Protein AF-A0A1C6J099-F1 (afdb_monomer_lite)

Sequence (203 aa):
MGTFLKFSPAVLILLGAEIIVYSFVYKKEKFRYDGLSILFSLLLVLGSVGGSVAGTLWDEYGPARYEAQQQLEKDVYNQLYNQVADASDVWDVDVYTNLYRLKDGKVPTLDELKDSTNIHVNVTLRSGYANAQEFATACRGILDRFQKTGLPLFSVDFYSYNNSDETSGFELELAGDLQIKMGADQLALKVHNVADDYTDYED

Foldseek 3Di:
DDPVVVCVVVVVVVVVVVVVVCVVPPPPDDDPDDPVVVVVVVVVVCCVVVVVVVVVCCLFPNPLLVVLLVVVQVVLCVLLCVLCVPPPFWPDKHKDKDQPDDDRSDRDDQVRCQPGIAIEMETETEDDDPALLSVLQVVLVSLVSVVVSVHQHQKYKYWYADPPPSQWTKIFIAGGPVRSPDDSVVSSVRIDTSNVVPPPPDD

Organism: NCBI:txid905011

Structure (mmCIF, N/CA/C/O backbone):
data_AF-A0A1C6J099-F1
#
_entry.id   AF-A0A1C6J099-F1
#
loop_
_atom_site.group_PDB
_atom_site.id
_atom_site.type_symbol
_atom_site.label_atom_id
_atom_site.label_alt_id
_atom_site.label_comp_id
_atom_site.label_asym_id
_atom_site.label_entity_id
_atom_site.label_seq_id
_atom_site.pdbx_PDB_ins_code
_atom_site.Cartn_x
_atom_site.Cartn_y
_atom_site.Cartn_z
_atom_site.occupancy
_atom_site.B_iso_or_equiv
_atom_site.auth_seq_id
_atom_site.auth_comp_id
_atom_site.auth_asym_id
_atom_site.auth_atom_id
_atom_site.pdbx_PDB_model_num
ATOM 1 N N . MET A 1 1 ? -14.950 -24.085 38.023 1.00 42.66 1 MET A N 1
ATOM 2 C CA . MET A 1 1 ? -14.993 -22.744 38.647 1.00 42.66 1 MET A CA 1
ATOM 3 C C . MET A 1 1 ? -15.665 -21.807 37.643 1.00 42.66 1 MET A C 1
ATOM 5 O O . MET A 1 1 ? -15.037 -21.528 36.637 1.00 42.66 1 MET A O 1
ATOM 9 N N . GLY A 1 2 ? -16.948 -21.436 37.787 1.00 49.91 2 GLY A N 1
ATOM 10 C CA . GLY A 1 2 ? -17.567 -20.531 36.793 1.00 49.91 2 GLY A CA 1
ATOM 11 C C . GLY A 1 2 ? -19.092 -20.359 36.769 1.00 49.91 2 GLY A C 1
ATOM 12 O O . GLY A 1 2 ? -19.570 -19.448 36.107 1.00 49.91 2 GLY A O 1
ATOM 13 N N . THR A 1 3 ? -19.888 -21.159 37.486 1.00 48.72 3 THR A N 1
ATOM 14 C CA . THR A 1 3 ? -21.365 -21.047 37.396 1.00 48.72 3 THR A CA 1
ATOM 15 C C . THR A 1 3 ? -21.962 -19.939 38.283 1.00 48.72 3 THR A C 1
ATOM 17 O O . THR A 1 3 ? -23.105 -19.538 38.087 1.00 48.72 3 THR A O 1
ATOM 20 N N . PHE A 1 4 ? -21.188 -19.378 39.220 1.00 45.16 4 PHE A N 1
ATOM 21 C CA . PHE A 1 4 ? -21.670 -18.361 40.169 1.00 45.16 4 PHE A CA 1
ATOM 22 C C . PHE A 1 4 ? -21.859 -16.954 39.566 1.00 45.16 4 PHE A C 1
ATOM 24 O O . PHE A 1 4 ? -22.606 -16.155 40.121 1.00 45.16 4 PHE A O 1
ATOM 31 N N . LEU A 1 5 ? -21.260 -16.649 38.409 1.00 50.59 5 LEU A N 1
ATOM 32 C CA . LEU A 1 5 ? -21.349 -15.317 37.785 1.00 50.59 5 LEU A CA 1
ATOM 33 C C . LEU A 1 5 ? -22.662 -15.059 37.024 1.00 50.59 5 LEU A C 1
ATOM 35 O O . LEU A 1 5 ? -23.016 -13.904 36.813 1.00 50.59 5 LEU A O 1
ATOM 39 N N . LYS A 1 6 ? -23.424 -16.099 36.656 1.00 50.75 6 LYS A N 1
ATOM 40 C CA . LYS A 1 6 ? -24.692 -15.933 35.915 1.00 50.75 6 LYS A CA 1
ATOM 41 C C . LYS A 1 6 ? -25.886 -15.548 36.792 1.00 50.75 6 LYS A C 1
ATOM 43 O O . LYS A 1 6 ? -26.838 -14.966 36.287 1.00 50.75 6 LYS A O 1
ATOM 48 N N . PHE A 1 7 ? -25.833 -15.842 38.091 1.00 52.25 7 PHE A N 1
ATOM 49 C CA . PHE A 1 7 ? -26.926 -15.547 39.027 1.00 52.25 7 PHE A CA 1
ATOM 50 C C . PHE A 1 7 ? -26.718 -14.251 39.820 1.00 52.25 7 PHE A C 1
ATOM 52 O O . PHE A 1 7 ? -27.641 -13.797 40.491 1.00 52.25 7 PHE A O 1
ATOM 59 N N . SER A 1 8 ? -25.544 -13.620 39.697 1.00 59.12 8 SER A N 1
ATOM 60 C CA . SER A 1 8 ? -25.216 -12.353 40.364 1.00 59.12 8 SER A CA 1
ATOM 61 C C . SER A 1 8 ? -26.238 -11.231 40.091 1.00 59.12 8 SER A C 1
ATOM 63 O O . SER A 1 8 ? -26.693 -10.612 41.055 1.00 59.12 8 SER A O 1
ATOM 65 N N . PRO A 1 9 ? -26.719 -11.012 38.844 1.00 57.69 9 PRO A N 1
ATOM 66 C CA . PRO A 1 9 ? -27.690 -9.946 38.579 1.00 57.69 9 PRO A CA 1
ATOM 67 C C . PRO A 1 9 ? -29.045 -10.202 39.252 1.00 57.69 9 PRO A C 1
ATOM 69 O O . PRO A 1 9 ? -29.648 -9.289 39.806 1.00 57.69 9 PRO A O 1
ATOM 72 N N . ALA A 1 10 ? -29.510 -11.455 39.252 1.00 63.47 10 ALA A N 1
ATOM 73 C CA . ALA A 1 10 ? -30.797 -11.827 39.836 1.00 63.47 10 ALA A CA 1
ATOM 74 C C . ALA A 1 10 ? -30.788 -11.711 41.368 1.00 63.47 10 ALA A C 1
ATOM 76 O O . ALA A 1 10 ? -31.753 -11.227 41.953 1.00 63.47 10 ALA A O 1
ATOM 77 N N . VAL A 1 11 ? -29.682 -12.100 42.012 1.00 64.38 11 VAL A N 1
ATOM 78 C CA . VAL A 1 11 ? -29.507 -11.971 43.467 1.00 64.38 11 VAL A CA 1
ATOM 79 C C . VAL A 1 11 ? -29.443 -10.498 43.879 1.00 64.38 11 VAL A C 1
ATOM 81 O O . VAL A 1 11 ? -30.085 -10.120 44.852 1.00 64.38 11 VAL A O 1
ATOM 84 N N . LEU A 1 12 ? -28.751 -9.648 43.112 1.00 63.91 12 LEU A N 1
ATOM 85 C CA . LEU A 1 12 ? -28.698 -8.199 43.350 1.00 63.91 12 LEU A CA 1
ATOM 86 C C . LEU A 1 12 ? -30.072 -7.525 43.229 1.00 63.91 12 LEU A C 1
ATOM 88 O O . LEU A 1 12 ? -30.409 -6.680 44.056 1.00 63.91 12 LEU A O 1
ATOM 92 N N . ILE A 1 13 ? -30.881 -7.915 42.240 1.00 68.81 13 ILE A N 1
ATOM 93 C CA . ILE A 1 13 ? -32.244 -7.388 42.066 1.00 68.81 13 ILE A CA 1
ATOM 94 C C . ILE A 1 13 ? -33.140 -7.802 43.239 1.00 68.81 13 ILE A C 1
ATOM 96 O O . ILE A 1 13 ? -33.899 -6.981 43.751 1.00 68.81 13 ILE A O 1
ATOM 100 N N . LEU A 1 14 ? -33.035 -9.053 43.692 1.00 67.12 14 LEU A N 1
ATOM 101 C CA . LEU A 1 14 ? -33.862 -9.582 44.777 1.00 67.12 14 LEU A CA 1
ATOM 102 C C . LEU A 1 14 ? -33.497 -8.942 46.128 1.00 67.12 14 LEU A C 1
ATOM 104 O O . LEU A 1 14 ? -34.386 -8.549 46.878 1.00 67.12 14 LEU A O 1
ATOM 108 N N . LEU A 1 15 ? -32.202 -8.729 46.376 1.00 62.75 15 LEU A N 1
ATOM 109 C CA . LEU A 1 15 ? -31.688 -8.052 47.573 1.00 62.75 15 LEU A CA 1
ATOM 110 C C . LEU A 1 15 ? -32.021 -6.546 47.557 1.00 62.75 15 LEU A C 1
ATOM 112 O O . LEU A 1 15 ? -32.393 -5.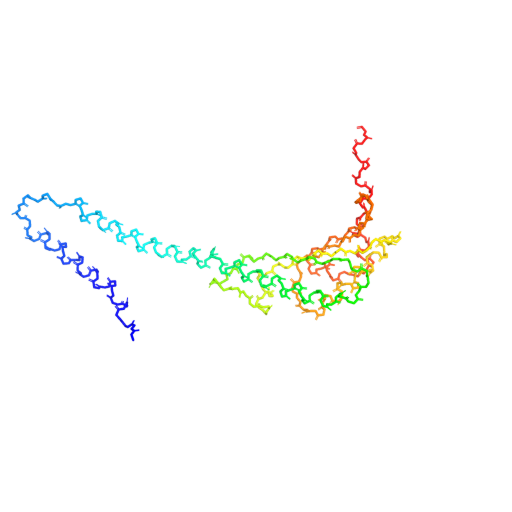974 48.580 1.00 62.75 15 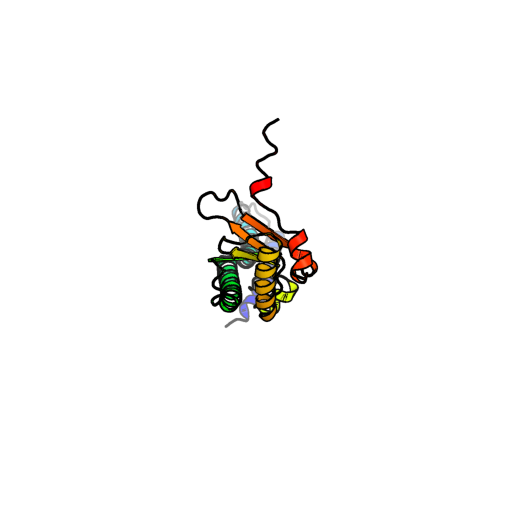LEU A O 1
ATOM 116 N N . GLY A 1 16 ? -31.989 -5.908 46.380 1.00 63.66 16 GLY A N 1
ATOM 117 C CA . GLY A 1 16 ? -32.467 -4.535 46.193 1.00 63.66 16 GLY A CA 1
ATOM 118 C C . GLY A 1 16 ? -33.973 -4.383 46.441 1.00 63.66 16 GLY A C 1
ATOM 119 O O . GLY A 1 16 ? -34.396 -3.430 47.095 1.00 63.66 16 GLY A O 1
ATOM 120 N N . ALA A 1 17 ? -34.786 -5.341 45.983 1.00 66.06 17 ALA A N 1
ATOM 121 C CA . ALA A 1 17 ? -36.230 -5.353 46.215 1.00 66.06 17 ALA A CA 1
ATOM 122 C C . ALA A 1 17 ? -36.581 -5.537 47.701 1.00 66.06 17 ALA A C 1
ATOM 124 O O . ALA A 1 17 ? -37.479 -4.865 48.211 1.00 66.06 17 ALA A O 1
ATOM 125 N N . GLU A 1 18 ? -35.845 -6.391 48.414 1.00 62.59 18 GLU A N 1
ATOM 126 C CA . GLU A 1 18 ? -36.050 -6.648 49.842 1.00 62.59 18 GLU A CA 1
ATOM 127 C C . GLU A 1 18 ? -35.801 -5.387 50.687 1.00 62.59 18 GLU A C 1
ATOM 129 O O . GLU A 1 18 ? -36.602 -5.053 51.559 1.00 62.59 18 GLU A O 1
ATOM 134 N N . ILE A 1 19 ? -34.761 -4.612 50.354 1.00 62.25 19 ILE A N 1
ATOM 135 C CA . ILE A 1 19 ? -34.439 -3.335 51.013 1.00 62.25 19 ILE A CA 1
ATOM 136 C C . ILE A 1 19 ? -35.526 -2.275 50.759 1.00 62.25 19 ILE A C 1
ATOM 138 O O . ILE A 1 19 ? -35.868 -1.515 51.670 1.00 62.25 19 ILE A O 1
ATOM 142 N N . ILE A 1 20 ? -36.116 -2.237 49.558 1.00 61.62 20 ILE A N 1
ATOM 143 C CA . ILE A 1 20 ? -37.226 -1.322 49.231 1.00 61.62 20 ILE A CA 1
ATOM 144 C C . ILE A 1 20 ? -38.473 -1.679 50.049 1.00 61.62 20 ILE A C 1
ATOM 146 O O . ILE A 1 20 ? -39.102 -0.793 50.631 1.00 61.62 20 ILE A O 1
ATOM 150 N N . VAL A 1 21 ? -38.804 -2.968 50.157 1.00 61.16 21 VAL A N 1
ATOM 151 C CA . VAL A 1 21 ? -39.935 -3.438 50.972 1.00 61.16 21 VAL A CA 1
ATOM 152 C C . VAL A 1 21 ? -39.694 -3.140 52.452 1.00 61.16 21 VAL A C 1
ATOM 154 O O . VAL A 1 21 ? -40.582 -2.609 53.117 1.00 61.16 21 VAL A O 1
ATOM 157 N N . TYR A 1 22 ? -38.482 -3.371 52.962 1.00 61.06 22 TYR A N 1
ATOM 158 C CA . TYR A 1 22 ? -38.130 -3.037 54.343 1.00 61.06 22 TYR A CA 1
ATOM 159 C C . TYR A 1 22 ? -38.236 -1.525 54.612 1.00 61.06 22 TYR A C 1
ATOM 161 O O . TYR A 1 22 ? -38.758 -1.105 55.643 1.00 61.06 22 TYR A O 1
ATOM 169 N N . SER A 1 23 ? -37.824 -0.694 53.652 1.00 56.38 23 SER A N 1
ATOM 170 C CA . SER A 1 23 ? -37.956 0.768 53.703 1.00 56.38 23 SER A CA 1
ATOM 171 C C . SER A 1 23 ? -39.418 1.232 53.787 1.00 56.38 23 SER A C 1
ATOM 173 O O . SER A 1 23 ? -39.729 2.145 54.555 1.00 56.38 23 SER A O 1
ATOM 175 N N . PHE A 1 24 ? -40.323 0.603 53.031 1.00 57.22 24 PHE A N 1
ATOM 176 C CA . PHE A 1 24 ? -41.749 0.947 53.039 1.00 57.22 24 PHE A CA 1
ATOM 177 C C . PHE A 1 24 ? -42.494 0.405 54.264 1.00 57.22 24 PHE A C 1
ATOM 179 O O . PHE A 1 24 ? -43.392 1.073 54.773 1.00 57.22 24 PHE A O 1
ATOM 186 N N . VAL A 1 25 ? -42.120 -0.779 54.756 1.00 61.16 25 VAL A N 1
ATOM 187 C CA . VAL A 1 25 ? -42.811 -1.450 55.868 1.00 61.16 25 VAL A CA 1
ATOM 188 C C . VAL A 1 25 ? -42.356 -0.924 57.235 1.00 61.16 25 VAL A C 1
ATOM 190 O O . VAL A 1 25 ? -43.171 -0.841 58.152 1.00 61.16 25 VAL A O 1
ATOM 193 N N . TYR A 1 26 ? -41.091 -0.510 57.386 1.00 55.97 26 TYR A N 1
ATOM 194 C CA . TYR A 1 26 ? -40.520 -0.161 58.697 1.00 55.97 26 TYR A CA 1
ATOM 195 C C . TYR A 1 26 ? -40.367 1.343 58.992 1.00 55.97 26 TYR A C 1
ATOM 197 O O . TYR A 1 26 ? -39.873 1.698 60.063 1.00 55.97 26 TYR A O 1
ATOM 205 N N . LYS A 1 27 ? -40.819 2.272 58.135 1.00 51.38 27 LYS A N 1
ATOM 206 C CA . LYS A 1 27 ? -40.692 3.718 58.426 1.00 51.38 27 LYS A CA 1
ATOM 207 C C . LYS A 1 27 ? -41.844 4.290 59.269 1.00 51.38 27 LYS A C 1
ATOM 209 O O . LYS A 1 27 ? -42.713 5.010 58.785 1.00 51.38 27 LYS A O 1
ATOM 214 N N . LYS A 1 28 ? -41.732 4.101 60.587 1.00 47.00 28 LYS A N 1
ATOM 215 C CA . LYS A 1 28 ? -42.019 5.143 61.590 1.00 47.00 28 LYS A CA 1
ATOM 216 C C . LYS A 1 28 ? -40.730 5.425 62.359 1.00 47.00 28 LYS A C 1
ATOM 218 O O . LYS A 1 28 ? -40.551 4.897 63.441 1.00 47.00 28 LYS A O 1
ATOM 223 N N . GLU A 1 29 ? -39.829 6.211 61.776 1.00 50.28 29 GLU A N 1
ATOM 224 C CA . GLU A 1 29 ? -39.045 7.242 62.476 1.00 50.28 29 GLU A CA 1
ATOM 225 C C . GLU A 1 29 ? -38.000 7.877 61.550 1.00 50.28 29 GLU A C 1
ATOM 227 O O . GLU A 1 29 ? -37.544 7.297 60.564 1.00 50.28 29 GLU A O 1
ATOM 232 N N . LYS A 1 30 ? -37.690 9.142 61.849 1.00 54.19 30 LYS A N 1
ATOM 233 C CA . LYS A 1 30 ? -36.800 10.035 61.103 1.00 54.19 30 LYS A CA 1
ATOM 234 C C . LYS A 1 30 ? -35.408 9.417 60.955 1.00 54.19 30 LYS A C 1
ATOM 236 O O . LYS A 1 30 ? -34.650 9.410 61.918 1.00 54.19 30 LYS A O 1
ATOM 241 N N . PHE A 1 31 ? -35.018 9.010 59.750 1.00 44.31 31 PHE A N 1
ATOM 242 C CA . PHE A 1 31 ? -33.639 8.594 59.496 1.00 44.31 31 PHE A CA 1
ATOM 243 C C . PHE A 1 31 ? -32.930 9.525 58.517 1.00 44.31 31 PHE A C 1
ATOM 245 O O . PHE A 1 31 ? -33.271 9.618 57.341 1.00 44.31 31 PHE A O 1
ATOM 252 N N . ARG A 1 32 ? -31.891 10.186 59.042 1.00 48.91 32 ARG A N 1
ATOM 253 C CA . ARG A 1 32 ? -30.751 10.729 58.297 1.00 48.91 32 ARG A CA 1
ATOM 254 C C . ARG A 1 32 ? -29.992 9.560 57.659 1.00 48.91 32 ARG A C 1
ATOM 256 O O . ARG A 1 32 ? -28.960 9.163 58.177 1.00 48.91 32 ARG A O 1
ATOM 263 N N . TYR A 1 33 ? -30.511 8.985 56.585 1.00 51.06 33 TYR A N 1
ATOM 264 C CA . TYR A 1 33 ? -29.782 8.042 55.738 1.00 51.06 33 TYR A CA 1
ATOM 265 C C . TYR A 1 33 ? -30.428 8.056 54.357 1.00 51.06 33 TYR A C 1
ATOM 267 O O . TYR A 1 33 ? -31.510 7.513 54.186 1.00 51.06 33 TYR A O 1
ATOM 275 N N . ASP A 1 34 ? -29.767 8.720 53.406 1.00 58.69 34 ASP A N 1
ATOM 276 C CA . ASP A 1 34 ? -30.027 8.518 51.972 1.00 58.69 34 ASP A CA 1
ATOM 277 C C . ASP A 1 34 ? -28.863 8.988 51.085 1.00 58.69 34 ASP A C 1
ATOM 279 O O . ASP A 1 34 ? -28.652 8.439 50.015 1.00 58.69 34 ASP A O 1
ATOM 283 N N . GLY A 1 35 ? -28.008 9.915 51.542 1.00 51.62 35 GLY A N 1
ATOM 284 C CA . GLY A 1 35 ? -26.862 10.371 50.737 1.00 51.62 35 GLY A CA 1
ATOM 285 C C . GLY A 1 35 ? -25.848 9.265 50.404 1.00 51.62 35 GLY A C 1
ATOM 286 O O . GLY A 1 35 ? -25.439 9.129 49.257 1.00 51.62 35 GLY A O 1
ATOM 287 N N . LEU A 1 36 ? -25.474 8.440 51.388 1.00 55.19 36 LEU A N 1
ATOM 288 C CA . LEU A 1 36 ? -24.484 7.365 51.210 1.00 55.19 36 LEU A CA 1
ATOM 289 C C . LEU A 1 36 ? -25.026 6.167 50.419 1.00 55.19 36 LEU A C 1
ATOM 291 O O . LEU A 1 36 ? -24.289 5.593 49.625 1.00 55.19 36 LEU A O 1
ATOM 295 N N . SER A 1 37 ? -26.302 5.809 50.600 1.00 61.38 37 SER A N 1
ATOM 296 C CA . SER A 1 37 ? -26.936 4.702 49.866 1.00 61.38 37 SER A CA 1
ATOM 297 C C . SER A 1 37 ? -27.125 5.057 48.389 1.00 61.38 37 SER A C 1
ATOM 299 O O . SER A 1 37 ? -26.771 4.279 47.505 1.00 61.38 37 SER A O 1
ATOM 301 N N . ILE A 1 38 ? -27.577 6.287 48.113 1.00 62.44 38 ILE A N 1
ATOM 302 C CA . ILE A 1 38 ? -27.696 6.816 46.751 1.00 62.44 38 ILE A CA 1
ATOM 303 C C . ILE A 1 38 ? -26.315 6.913 46.092 1.00 62.44 38 ILE A C 1
ATOM 305 O O . ILE A 1 38 ? -26.162 6.475 44.953 1.00 62.44 38 ILE A O 1
ATOM 309 N N . LEU A 1 39 ? -25.289 7.388 46.809 1.00 67.00 39 LEU A N 1
ATOM 310 C CA . LEU A 1 39 ? -23.912 7.430 46.305 1.00 67.00 39 LEU A CA 1
ATOM 311 C C . LEU A 1 39 ? -23.388 6.028 45.950 1.00 67.00 39 LEU A C 1
ATOM 313 O O . LEU A 1 39 ? -22.811 5.838 44.883 1.00 67.00 39 LEU A O 1
ATOM 317 N N . PHE A 1 40 ? -23.628 5.035 46.809 1.00 70.69 40 PHE A N 1
ATOM 318 C CA . PHE A 1 40 ? -23.209 3.655 46.560 1.00 70.69 40 PHE A CA 1
ATOM 319 C C . PHE A 1 40 ? -23.951 3.042 45.363 1.00 70.69 40 PHE A C 1
ATOM 321 O O . PHE A 1 40 ? -23.342 2.371 44.531 1.00 70.69 40 PHE A O 1
ATOM 328 N N . SER A 1 41 ? -25.249 3.334 45.222 1.00 69.75 41 SER A N 1
ATOM 329 C CA . SER A 1 41 ? -26.044 2.905 44.065 1.00 69.75 41 SER A CA 1
ATOM 330 C C . SER A 1 41 ? -25.564 3.548 42.756 1.00 69.75 41 SER A C 1
ATOM 332 O O . SER A 1 41 ? -25.430 2.858 41.749 1.00 69.75 41 SER A O 1
ATOM 334 N N . LEU A 1 42 ? -25.202 4.836 42.782 1.00 67.56 42 LEU A N 1
ATOM 335 C CA . LEU A 1 42 ? -24.624 5.549 41.643 1.00 67.56 42 LEU A CA 1
ATOM 336 C C . LEU A 1 42 ? -23.274 4.960 41.237 1.00 67.56 42 LEU A C 1
ATOM 338 O O . LEU A 1 42 ? -23.048 4.746 40.052 1.00 67.56 42 LEU A O 1
ATOM 342 N N . LEU A 1 43 ? -22.398 4.644 42.194 1.00 69.81 43 LEU A N 1
ATOM 343 C CA . LEU A 1 43 ? -21.102 4.022 41.909 1.00 69.81 43 LEU A CA 1
ATOM 344 C C . LEU A 1 43 ? -21.245 2.609 41.327 1.00 69.81 43 LEU A C 1
ATOM 346 O O . LEU A 1 43 ? -20.476 2.243 40.444 1.00 69.81 43 LEU A O 1
ATOM 350 N N . LEU A 1 44 ? -22.241 1.830 41.758 1.00 76.50 44 LEU A N 1
ATOM 351 C CA . LEU A 1 44 ? -22.524 0.508 41.186 1.00 76.50 44 LEU A CA 1
ATOM 352 C C . LEU A 1 44 ? -23.071 0.594 39.754 1.00 76.50 44 LEU A C 1
ATOM 354 O O . LEU A 1 44 ? -22.663 -0.184 38.889 1.00 76.50 44 LEU A O 1
ATOM 358 N N . VAL A 1 45 ? -23.959 1.552 39.476 1.00 72.94 45 VAL A N 1
ATOM 359 C CA . VAL A 1 45 ? -24.466 1.797 38.116 1.00 72.94 45 VAL A CA 1
ATOM 360 C C . VAL A 1 45 ? -23.349 2.332 37.215 1.00 72.94 45 VAL A C 1
ATOM 362 O O . VAL A 1 45 ? -23.152 1.820 36.119 1.00 72.94 45 VAL A O 1
ATOM 365 N N . LEU A 1 46 ? -22.548 3.291 37.687 1.00 67.44 46 LEU A N 1
ATOM 366 C CA . LEU A 1 46 ? -21.404 3.821 36.939 1.00 67.44 46 LEU A CA 1
ATOM 367 C C . LEU A 1 46 ? -20.306 2.773 36.733 1.00 67.44 46 LEU A C 1
ATOM 369 O O . LEU A 1 46 ? -19.703 2.744 35.670 1.00 67.44 46 LEU A O 1
ATOM 373 N N . GLY A 1 47 ? -20.064 1.887 37.698 1.00 68.56 47 GLY A N 1
ATOM 374 C CA . GLY A 1 47 ? -19.106 0.790 37.561 1.00 68.56 47 GLY A CA 1
ATOM 375 C C . GLY A 1 47 ? -19.575 -0.296 36.591 1.00 68.56 47 GLY A C 1
ATOM 376 O O . GLY A 1 47 ? -18.776 -0.806 35.812 1.00 68.56 47 GLY A O 1
ATOM 377 N N . SER A 1 48 ? -20.870 -0.626 36.584 1.00 67.44 48 SER A N 1
ATOM 378 C CA . SER A 1 48 ? -21.436 -1.634 35.670 1.00 67.44 48 SER A CA 1
ATOM 379 C C . SER A 1 48 ? -21.576 -1.124 34.233 1.00 67.44 48 SER A C 1
ATOM 381 O O . SER A 1 48 ? -21.211 -1.831 33.291 1.00 67.44 48 SER A O 1
ATOM 383 N N . VAL A 1 49 ? -22.035 0.118 34.055 1.00 62.25 49 VAL A N 1
ATOM 384 C CA . VAL A 1 49 ? -22.093 0.777 32.742 1.00 62.25 49 VAL A CA 1
ATOM 385 C C . VAL A 1 49 ? -20.688 1.122 32.261 1.00 62.25 49 VAL A C 1
ATOM 387 O O . VAL A 1 49 ? -20.340 0.805 31.129 1.00 62.25 49 VAL A O 1
ATOM 390 N N . GLY A 1 50 ? -19.852 1.696 33.127 1.00 59.59 50 GLY A N 1
ATOM 391 C CA . GLY A 1 50 ? -18.468 2.049 32.820 1.00 59.59 50 GLY A CA 1
ATOM 392 C C . GLY A 1 50 ? -17.616 0.833 32.476 1.00 59.59 50 GLY A C 1
ATOM 393 O O . GLY A 1 50 ? -16.869 0.891 31.513 1.00 59.59 50 GLY A O 1
ATOM 394 N N . GLY A 1 51 ? -17.778 -0.290 33.181 1.00 60.88 51 GLY A N 1
ATOM 395 C CA . GLY A 1 51 ? -17.099 -1.545 32.848 1.00 60.88 51 GLY A CA 1
ATOM 396 C C . GLY A 1 51 ? -17.566 -2.149 31.523 1.00 60.88 51 GLY A C 1
ATOM 397 O O . GLY A 1 51 ? -16.740 -2.639 30.759 1.00 60.88 51 GLY A O 1
ATOM 398 N N . SER A 1 52 ? -18.866 -2.065 31.215 1.00 58.62 52 SER A N 1
ATOM 399 C CA . SER A 1 52 ? -19.397 -2.554 29.934 1.00 58.62 52 SER A CA 1
ATOM 400 C C . SER A 1 52 ? -18.919 -1.693 28.767 1.00 58.62 52 SER A C 1
ATOM 402 O O . SER A 1 52 ? -18.450 -2.231 27.778 1.00 58.62 52 SER A O 1
ATOM 404 N N . VAL A 1 53 ? -18.966 -0.363 28.898 1.00 56.62 53 VAL A N 1
ATOM 405 C CA . VAL A 1 53 ? -18.505 0.569 27.856 1.00 56.62 53 VAL A CA 1
ATOM 406 C C . VAL A 1 53 ? -16.984 0.532 27.709 1.00 56.62 53 VAL A C 1
ATOM 408 O O . VAL A 1 53 ? -16.489 0.526 26.589 1.00 56.62 53 VAL A O 1
ATOM 411 N N . ALA A 1 54 ? -16.231 0.463 28.809 1.00 58.19 54 ALA A N 1
ATOM 412 C CA . ALA A 1 54 ? -14.776 0.358 28.762 1.00 58.19 54 ALA A CA 1
ATOM 413 C C . ALA A 1 54 ? -14.318 -0.964 28.141 1.00 58.19 54 ALA A C 1
ATOM 415 O O . ALA A 1 54 ? -13.362 -0.946 27.382 1.00 58.19 54 ALA A O 1
ATOM 416 N N . GLY A 1 55 ? -15.001 -2.082 28.415 1.00 58.12 55 GLY A N 1
ATOM 417 C CA . GLY A 1 55 ? -14.715 -3.366 27.771 1.00 58.12 55 GLY A CA 1
ATOM 418 C C . GLY A 1 55 ? -14.913 -3.302 26.257 1.00 58.12 55 GLY A C 1
ATOM 419 O O . GLY A 1 55 ? -13.998 -3.634 25.511 1.00 58.12 55 GLY A O 1
ATOM 420 N N . THR A 1 56 ? -16.052 -2.774 25.799 1.00 55.34 56 THR A N 1
ATOM 421 C CA . THR A 1 56 ? -16.315 -2.622 24.360 1.00 55.34 56 THR A CA 1
ATOM 422 C C . THR A 1 56 ? -15.331 -1.658 23.696 1.00 55.34 56 THR A C 1
ATOM 424 O O . THR A 1 56 ? -14.809 -1.961 22.633 1.00 55.34 56 THR A O 1
ATOM 427 N N . LEU A 1 57 ? -15.011 -0.526 24.335 1.00 56.44 57 LEU A N 1
ATOM 428 C CA . LEU A 1 57 ? -14.028 0.430 23.812 1.00 56.44 57 LEU A CA 1
ATOM 429 C C . LEU A 1 57 ? -12.599 -0.128 23.820 1.00 56.44 57 LEU A C 1
ATOM 431 O O . LEU A 1 57 ? -11.811 0.220 22.946 1.00 56.44 57 LEU A O 1
ATOM 435 N N . TRP A 1 58 ? -12.248 -0.985 24.779 1.00 56.31 58 TRP A N 1
ATOM 436 C CA . TRP A 1 58 ? -10.943 -1.643 24.832 1.00 56.31 58 TRP A CA 1
ATOM 437 C C . TRP A 1 58 ? -10.797 -2.703 23.737 1.00 56.31 58 TRP A C 1
ATOM 439 O O . TRP A 1 58 ? -9.732 -2.806 23.136 1.00 56.31 58 TRP A O 1
ATOM 449 N N . ASP A 1 59 ? -11.862 -3.437 23.419 1.00 58.34 59 ASP A N 1
ATOM 450 C CA . ASP A 1 59 ? -11.867 -4.381 22.295 1.00 58.34 59 ASP A CA 1
ATOM 451 C C . ASP A 1 59 ? -11.908 -3.658 20.931 1.00 58.34 59 ASP A C 1
ATOM 453 O O . ASP A 1 59 ? -11.364 -4.151 19.944 1.00 58.34 59 ASP A O 1
ATOM 457 N N . GLU A 1 60 ? -12.510 -2.466 20.863 1.00 55.62 60 GLU A N 1
ATOM 458 C CA . GLU A 1 60 ? -12.674 -1.699 19.619 1.00 55.62 60 GLU A CA 1
ATOM 459 C C . GLU A 1 60 ? -11.483 -0.756 19.313 1.00 55.62 60 GLU A C 1
ATOM 461 O O . GLU A 1 60 ? -11.170 -0.505 18.142 1.00 55.62 60 GLU A O 1
ATOM 466 N N . TYR A 1 61 ? -10.766 -0.281 20.343 1.00 57.88 61 TYR A N 1
ATOM 467 C CA . TYR A 1 61 ? -9.662 0.695 20.239 1.00 57.88 61 TYR A CA 1
ATOM 468 C C . TYR A 1 61 ? -8.389 0.334 21.031 1.00 57.88 61 TYR A C 1
ATOM 470 O O . TYR A 1 61 ? -7.470 1.150 21.119 1.00 57.88 61 TYR A O 1
ATOM 478 N N . GLY A 1 62 ? -8.304 -0.855 21.630 1.00 63.56 62 GLY A N 1
ATOM 479 C CA . GLY A 1 62 ? -7.148 -1.263 22.431 1.00 63.56 62 GLY A CA 1
ATOM 480 C C . GLY A 1 62 ? -5.859 -1.484 21.622 1.00 63.56 62 GLY A C 1
ATOM 481 O O . GLY A 1 62 ? -5.897 -1.647 20.401 1.00 63.56 62 GLY A O 1
ATOM 482 N N . PRO A 1 63 ? -4.695 -1.558 22.296 1.00 64.12 63 PRO A N 1
ATOM 483 C CA . PRO A 1 63 ? -3.383 -1.724 21.655 1.00 64.12 63 PRO A CA 1
ATOM 484 C C . PRO A 1 63 ? -3.282 -2.987 20.784 1.00 64.12 63 PRO A C 1
ATOM 486 O O . PRO A 1 63 ? -2.586 -2.977 19.773 1.00 64.12 63 PRO A O 1
ATOM 489 N N . ALA A 1 64 ? -4.047 -4.035 21.106 1.00 65.12 64 ALA A N 1
ATOM 490 C CA . ALA A 1 64 ? -4.100 -5.275 20.332 1.00 65.12 64 ALA A CA 1
ATOM 491 C C . ALA A 1 64 ? -4.593 -5.073 18.884 1.00 65.12 64 ALA A C 1
ATOM 493 O O . ALA A 1 64 ? -4.137 -5.768 17.979 1.00 65.12 64 ALA A O 1
ATOM 494 N N . ARG A 1 65 ? -5.482 -4.096 18.638 1.00 64.56 65 ARG A N 1
ATOM 495 C CA . ARG A 1 65 ? -5.916 -3.726 17.280 1.00 64.56 65 ARG A CA 1
ATOM 496 C C . ARG A 1 65 ? -4.759 -3.153 16.473 1.00 64.56 65 ARG A C 1
ATOM 498 O O . ARG A 1 65 ? -4.588 -3.514 15.313 1.00 64.56 65 ARG A O 1
ATOM 505 N N . TYR A 1 66 ? -3.997 -2.253 17.085 1.00 67.19 66 TYR A N 1
ATOM 506 C CA . TYR A 1 66 ? -2.869 -1.604 16.431 1.00 67.19 66 TYR A CA 1
ATOM 507 C C . TYR A 1 66 ? -1.765 -2.617 16.114 1.00 67.19 66 TYR A C 1
ATOM 509 O O . TYR A 1 66 ? -1.294 -2.670 14.984 1.00 67.19 66 TYR A O 1
ATOM 517 N N . GLU A 1 67 ? -1.424 -3.484 17.071 1.00 69.38 67 GLU A N 1
ATOM 518 C CA . GLU A 1 67 ? -0.433 -4.549 16.875 1.00 69.38 67 GLU A CA 1
ATOM 519 C C . GLU A 1 67 ? -0.811 -5.487 15.732 1.00 69.38 67 GLU A C 1
ATOM 521 O O . GLU A 1 67 ? 0.021 -5.833 14.895 1.00 69.38 67 GLU A O 1
ATOM 526 N N . ALA A 1 68 ? -2.075 -5.890 15.666 1.00 68.75 68 ALA A N 1
ATOM 527 C CA . ALA A 1 68 ? -2.486 -6.839 14.657 1.00 68.75 68 ALA A CA 1
ATOM 528 C C . ALA A 1 68 ? -2.749 -6.172 13.286 1.00 68.75 68 ALA A C 1
ATOM 530 O O . ALA A 1 68 ? -2.496 -6.809 12.265 1.00 68.75 68 ALA A O 1
ATOM 531 N N . GLN A 1 69 ? -3.102 -4.878 13.223 1.00 70.44 69 GLN A N 1
ATOM 532 C CA . GLN A 1 69 ? -3.016 -4.103 11.974 1.00 70.44 69 GLN A CA 1
ATOM 533 C C . GLN A 1 69 ? -1.573 -4.038 11.458 1.00 70.44 69 GLN A C 1
ATOM 535 O O . GLN A 1 69 ? -1.339 -4.322 10.289 1.00 70.44 69 GLN A O 1
ATOM 540 N N . GLN A 1 70 ? -0.601 -3.730 12.322 1.00 74.69 70 GLN A N 1
ATOM 541 C CA . GLN A 1 70 ? 0.808 -3.694 11.923 1.00 74.69 70 GLN A CA 1
ATOM 542 C C . GLN A 1 70 ? 1.310 -5.053 11.431 1.00 74.69 70 GLN A C 1
ATOM 544 O O . GLN A 1 70 ? 2.048 -5.130 10.450 1.00 74.69 70 GLN A O 1
ATOM 549 N N . GLN A 1 71 ? 0.920 -6.136 12.108 1.00 78.25 71 GLN A N 1
ATOM 550 C CA . GLN A 1 71 ? 1.281 -7.485 11.683 1.00 78.25 71 GLN A CA 1
ATOM 551 C C . GLN A 1 71 ? 0.700 -7.800 10.300 1.00 78.25 71 GLN A C 1
ATOM 553 O O . GLN A 1 71 ? 1.406 -8.330 9.446 1.00 78.25 71 GLN A O 1
ATOM 558 N N . LEU A 1 72 ? -0.553 -7.414 10.058 1.00 76.94 72 LEU A N 1
ATOM 559 C CA . LEU A 1 72 ? -1.194 -7.558 8.761 1.00 76.94 72 LEU A CA 1
ATOM 560 C C . LEU A 1 72 ? -0.482 -6.746 7.666 1.00 76.94 72 LEU A C 1
ATOM 562 O O . LEU A 1 72 ? -0.174 -7.295 6.610 1.00 76.94 72 LEU A O 1
ATOM 566 N N . GLU A 1 73 ? -0.200 -5.465 7.909 1.00 79.81 73 GLU A N 1
ATOM 567 C CA . GLU A 1 73 ? 0.534 -4.601 6.971 1.00 79.81 73 GLU A CA 1
ATOM 568 C C . GLU A 1 73 ? 1.882 -5.217 6.608 1.00 79.81 73 GLU A C 1
ATOM 570 O O . GLU A 1 73 ? 2.232 -5.305 5.433 1.00 79.81 73 GLU A O 1
ATOM 575 N N . LYS A 1 74 ? 2.592 -5.746 7.607 1.00 82.06 74 LYS A N 1
ATOM 576 C CA . LYS A 1 74 ? 3.861 -6.444 7.419 1.00 82.06 74 LYS A CA 1
ATOM 577 C C . LYS A 1 74 ? 3.715 -7.723 6.593 1.00 82.06 74 LYS A C 1
ATOM 579 O O . LYS A 1 74 ? 4.567 -8.000 5.750 1.00 82.06 74 LYS A O 1
ATOM 584 N N . ASP A 1 75 ? 2.670 -8.513 6.816 1.00 84.00 75 ASP A N 1
ATOM 585 C CA . ASP A 1 75 ? 2.440 -9.754 6.070 1.00 84.00 75 ASP A CA 1
ATOM 586 C C . ASP A 1 75 ? 2.060 -9.484 4.607 1.00 84.00 75 ASP A C 1
ATOM 588 O O . ASP A 1 75 ? 2.510 -10.206 3.711 1.00 84.00 75 ASP A O 1
ATOM 592 N N . VAL A 1 76 ? 1.285 -8.425 4.351 1.00 85.06 76 VAL A N 1
ATOM 593 C CA . VAL A 1 76 ? 0.971 -7.946 2.995 1.00 85.06 76 VAL A CA 1
ATOM 594 C C . VAL A 1 76 ? 2.226 -7.391 2.321 1.00 85.06 76 VAL A C 1
ATOM 596 O O . VAL A 1 76 ? 2.546 -7.810 1.208 1.00 85.06 76 VAL A O 1
ATOM 599 N N . TYR A 1 77 ? 2.977 -6.527 3.010 1.00 86.81 77 TYR A N 1
ATOM 600 C CA . TYR A 1 77 ? 4.263 -6.001 2.548 1.00 86.81 77 TYR A CA 1
ATOM 601 C C . TYR A 1 77 ? 5.205 -7.132 2.143 1.00 86.81 77 TYR A C 1
ATOM 603 O O . TYR A 1 77 ? 5.684 -7.150 1.017 1.00 86.81 77 TYR A O 1
ATOM 611 N N . ASN A 1 78 ? 5.415 -8.132 3.004 1.00 86.94 78 ASN A N 1
ATOM 612 C CA . ASN A 1 78 ? 6.328 -9.236 2.710 1.00 86.94 78 ASN A CA 1
ATOM 613 C C . ASN A 1 78 ? 5.890 -10.034 1.474 1.00 86.94 78 ASN A C 1
ATOM 615 O O . ASN A 1 78 ? 6.731 -10.456 0.681 1.00 86.94 78 ASN A O 1
ATOM 619 N N . GLN A 1 79 ? 4.585 -10.254 1.293 1.00 87.25 79 GLN A N 1
ATOM 620 C CA . GLN A 1 79 ? 4.070 -10.961 0.120 1.00 87.25 79 GLN A CA 1
ATOM 621 C C . GLN A 1 79 ? 4.293 -10.182 -1.171 1.00 87.25 79 GLN A C 1
ATOM 623 O O . GLN A 1 79 ? 4.745 -10.777 -2.149 1.00 87.25 79 GLN A O 1
ATOM 628 N N . LEU A 1 80 ? 4.006 -8.879 -1.172 1.00 87.62 80 LEU A N 1
ATOM 629 C CA . LEU A 1 80 ? 4.216 -8.016 -2.334 1.00 87.62 80 LEU A CA 1
ATOM 630 C C . LEU A 1 80 ? 5.708 -7.833 -2.622 1.00 87.62 80 LEU A C 1
ATOM 632 O O . LEU A 1 80 ? 6.133 -8.054 -3.755 1.00 87.62 80 LEU A O 1
ATOM 636 N N . TYR A 1 81 ? 6.510 -7.545 -1.595 1.00 87.38 81 TYR A N 1
ATOM 637 C CA . TYR A 1 81 ? 7.963 -7.415 -1.683 1.00 87.38 81 TYR A CA 1
ATOM 638 C C . TYR A 1 81 ? 8.600 -8.662 -2.299 1.00 87.38 81 TYR A C 1
ATOM 640 O O . TYR A 1 81 ? 9.363 -8.557 -3.253 1.00 87.38 81 TYR A O 1
ATOM 648 N N . ASN A 1 82 ? 8.226 -9.865 -1.853 1.00 88.94 82 ASN A N 1
ATOM 649 C CA . ASN A 1 82 ? 8.763 -11.111 -2.411 1.00 88.94 82 ASN A CA 1
ATOM 650 C C . ASN A 1 82 ? 8.464 -11.301 -3.911 1.00 88.94 82 ASN A C 1
ATOM 652 O O . ASN A 1 82 ? 9.185 -12.045 -4.572 1.00 88.94 82 ASN A O 1
ATOM 656 N N . GLN A 1 83 ? 7.426 -10.659 -4.463 1.00 88.25 83 GLN A N 1
ATOM 657 C CA . GLN A 1 83 ? 7.136 -10.715 -5.902 1.00 88.25 83 GLN A CA 1
ATOM 658 C C . GLN A 1 83 ? 8.011 -9.781 -6.743 1.00 88.25 83 GLN A C 1
ATOM 660 O O . GLN A 1 83 ? 8.089 -9.962 -7.963 1.00 88.25 83 GLN A O 1
ATOM 665 N N . VAL A 1 84 ? 8.616 -8.770 -6.116 1.00 88.06 84 VAL A N 1
ATOM 666 C CA . VAL A 1 84 ? 9.386 -7.716 -6.790 1.00 88.06 84 VAL A CA 1
ATOM 667 C C . VAL A 1 84 ? 10.820 -7.586 -6.280 1.00 88.06 84 VAL A C 1
ATOM 669 O O . VAL A 1 84 ? 11.574 -6.786 -6.816 1.00 88.06 84 VAL A O 1
ATOM 672 N N . ALA A 1 85 ? 11.238 -8.392 -5.303 1.00 83.69 85 ALA A N 1
ATOM 673 C CA . ALA A 1 85 ? 12.592 -8.373 -4.750 1.00 83.69 85 ALA A CA 1
ATOM 674 C C . ALA A 1 85 ? 13.680 -8.698 -5.793 1.00 83.69 85 ALA A C 1
ATOM 676 O O . ALA A 1 85 ? 14.834 -8.309 -5.629 1.00 83.69 85 ALA A O 1
ATOM 677 N N . ASP A 1 86 ? 13.326 -9.416 -6.863 1.00 83.69 86 ASP A N 1
ATOM 678 C CA . ASP A 1 86 ? 14.193 -9.702 -8.010 1.00 83.69 86 ASP A CA 1
ATOM 679 C C . ASP A 1 86 ? 14.154 -8.610 -9.095 1.00 83.69 86 ASP A C 1
ATOM 681 O O . ASP A 1 86 ? 14.954 -8.653 -10.031 1.00 83.69 86 ASP A O 1
ATOM 685 N N . ALA A 1 87 ? 13.233 -7.648 -9.004 1.00 84.00 87 ALA A N 1
ATOM 686 C CA . ALA A 1 87 ? 13.101 -6.572 -9.973 1.00 84.00 87 ALA A CA 1
ATOM 687 C C . ALA A 1 87 ? 14.134 -5.475 -9.679 1.00 84.00 87 ALA A C 1
ATOM 689 O O . ALA A 1 87 ? 14.028 -4.745 -8.698 1.00 84.00 87 ALA A O 1
ATOM 690 N N . SER A 1 88 ? 15.125 -5.329 -10.563 1.00 76.62 88 SER A N 1
ATOM 691 C CA . SER A 1 88 ? 16.184 -4.313 -10.446 1.00 76.62 88 SER A CA 1
ATOM 692 C C . SER A 1 88 ? 15.661 -2.880 -10.416 1.00 76.62 88 SER A C 1
ATOM 694 O O . SER A 1 88 ? 16.324 -1.994 -9.874 1.00 76.62 88 SER A O 1
ATOM 696 N N . ASP A 1 89 ? 14.491 -2.670 -11.010 1.00 81.31 89 ASP A N 1
ATOM 697 C CA . ASP A 1 89 ? 13.929 -1.353 -11.288 1.00 81.31 89 ASP A CA 1
ATOM 698 C C . ASP A 1 89 ? 13.076 -0.836 -10.127 1.00 81.31 89 ASP A C 1
ATOM 700 O O . ASP A 1 89 ? 12.723 0.339 -10.114 1.00 81.31 89 ASP A O 1
ATOM 704 N N . VAL A 1 90 ? 12.781 -1.679 -9.131 1.00 83.62 90 VAL A N 1
ATOM 705 C CA . VAL A 1 90 ? 12.071 -1.283 -7.911 1.00 83.62 90 VAL A CA 1
ATOM 706 C C . VAL A 1 90 ? 13.085 -0.786 -6.886 1.00 83.62 90 VAL A C 1
ATOM 708 O O . VAL A 1 90 ? 14.037 -1.482 -6.533 1.00 83.62 90 VAL A O 1
ATOM 711 N N . TRP A 1 91 ? 12.897 0.451 -6.439 1.00 84.00 91 TRP A N 1
ATOM 712 C CA . TRP A 1 91 ? 13.679 1.064 -5.373 1.00 84.00 91 TRP A CA 1
ATOM 713 C C . TRP A 1 91 ? 13.040 0.823 -4.007 1.00 84.00 91 TRP A C 1
ATOM 715 O O . TRP A 1 91 ? 13.749 0.460 -3.070 1.00 84.00 91 TRP A O 1
ATOM 725 N N . ASP A 1 92 ? 11.719 0.987 -3.916 1.00 83.75 92 ASP A N 1
ATOM 726 C CA . ASP A 1 92 ? 10.977 0.868 -2.663 1.00 83.75 92 ASP A CA 1
ATOM 727 C C . ASP A 1 92 ? 9.528 0.419 -2.889 1.00 83.75 92 ASP A C 1
ATOM 729 O O . ASP A 1 92 ? 8.966 0.618 -3.972 1.00 83.75 92 ASP A O 1
ATOM 733 N N . VAL A 1 93 ? 8.928 -0.191 -1.868 1.00 85.94 93 VAL A N 1
ATOM 734 C CA . VAL A 1 93 ? 7.512 -0.580 -1.854 1.00 85.94 93 VAL A CA 1
ATOM 735 C C . VAL A 1 93 ? 6.953 -0.290 -0.477 1.00 85.94 93 VAL A C 1
ATOM 737 O O . VAL A 1 93 ? 7.344 -0.940 0.481 1.00 85.94 93 VAL A O 1
ATOM 740 N N . ASP A 1 94 ? 5.963 0.582 -0.384 1.00 85.00 94 ASP A N 1
ATOM 741 C CA . ASP A 1 94 ? 5.244 0.827 0.859 1.00 85.00 94 ASP A CA 1
ATOM 742 C C . ASP A 1 94 ? 3.822 0.291 0.768 1.00 85.00 94 ASP A C 1
ATOM 744 O O . ASP A 1 94 ? 3.166 0.337 -0.275 1.00 85.00 94 ASP A O 1
ATOM 748 N N . VAL A 1 95 ? 3.327 -0.229 1.888 1.00 83.25 95 VAL A N 1
ATOM 749 C CA . VAL A 1 95 ? 1.968 -0.756 1.991 1.00 83.25 95 VAL A CA 1
ATOM 750 C C . VAL A 1 95 ? 1.241 -0.030 3.100 1.00 83.25 95 VAL A C 1
ATOM 752 O O . VAL A 1 95 ? 1.670 -0.036 4.251 1.00 83.25 95 VAL A O 1
ATOM 755 N N . TYR A 1 96 ? 0.085 0.519 2.751 1.00 76.75 96 TYR A N 1
ATOM 756 C CA . TYR A 1 96 ? -0.838 1.136 3.685 1.00 76.75 96 TYR A CA 1
ATOM 757 C C . TYR A 1 96 ? -2.152 0.367 3.655 1.00 76.75 96 TYR A C 1
ATOM 759 O O . TYR A 1 96 ? -2.742 0.141 2.597 1.00 76.75 96 TYR A O 1
ATOM 767 N N . THR A 1 97 ? -2.644 -0.039 4.822 1.00 70.81 97 THR A N 1
ATOM 768 C CA . THR A 1 97 ? -3.949 -0.698 4.910 1.00 70.81 97 THR A CA 1
ATOM 769 C C . THR A 1 97 ? -4.903 0.139 5.734 1.00 70.81 97 THR A C 1
ATOM 771 O O . THR A 1 97 ? -4.549 0.669 6.785 1.00 70.81 97 THR A O 1
ATOM 774 N N . ASN A 1 98 ? -6.146 0.248 5.267 1.00 66.56 98 ASN A N 1
ATOM 775 C CA . ASN A 1 98 ? -7.208 0.819 6.080 1.00 66.56 98 ASN A CA 1
ATOM 776 C C . ASN A 1 98 ? -8.192 -0.279 6.492 1.00 66.56 98 ASN A C 1
ATOM 778 O O . ASN A 1 98 ? -8.962 -0.802 5.679 1.00 66.56 98 ASN A O 1
ATOM 782 N N . LEU A 1 99 ? -8.159 -0.633 7.777 1.00 64.06 99 LEU A N 1
ATOM 783 C CA . LEU A 1 99 ? -9.110 -1.551 8.393 1.00 64.06 99 LEU A CA 1
ATOM 784 C C . LEU A 1 99 ? -10.411 -0.806 8.707 1.00 64.06 99 LEU A C 1
ATOM 786 O O . LEU A 1 99 ? -10.598 -0.282 9.808 1.00 64.06 99 LEU A O 1
ATOM 790 N N . TYR A 1 100 ? -11.332 -0.783 7.740 1.00 53.50 100 TYR A N 1
ATOM 791 C CA . TYR A 1 100 ? -12.607 -0.078 7.888 1.00 53.50 100 TYR A CA 1
ATOM 792 C C . TYR A 1 100 ? -13.508 -0.677 8.974 1.00 53.50 100 TYR A C 1
ATOM 794 O O . TYR A 1 100 ? -14.281 0.061 9.588 1.00 53.50 100 TYR A O 1
ATOM 802 N N . ARG A 1 101 ? -13.425 -1.989 9.244 1.00 49.59 101 ARG A N 1
ATOM 803 C CA . ARG A 1 101 ? -14.176 -2.654 10.323 1.00 49.59 101 ARG A CA 1
ATOM 804 C C . ARG A 1 101 ? -13.429 -3.874 10.854 1.00 49.59 101 ARG A C 1
ATOM 806 O O . ARG A 1 101 ? -13.299 -4.866 10.147 1.00 49.59 101 ARG A O 1
ATOM 813 N N . LEU A 1 102 ? -13.036 -3.842 12.126 1.00 51.69 102 LEU A N 1
ATOM 814 C CA . LEU A 1 102 ? -12.811 -5.076 12.876 1.00 51.69 102 LEU A CA 1
ATOM 815 C C . LEU A 1 102 ? -14.180 -5.614 13.268 1.00 51.69 102 LEU A C 1
ATOM 817 O O . LEU A 1 102 ? -14.880 -5.007 14.078 1.00 51.69 102 LEU A O 1
ATOM 821 N N . LYS A 1 103 ? -14.594 -6.735 12.684 1.00 47.28 103 LYS A N 1
ATOM 822 C CA . LYS A 1 103 ? -15.730 -7.469 13.234 1.00 47.28 103 LYS A CA 1
ATOM 823 C C . LYS A 1 103 ? -15.253 -8.110 14.541 1.00 47.28 103 LYS A C 1
ATOM 825 O O . LYS A 1 103 ? -14.299 -8.882 14.537 1.00 47.28 103 LYS A O 1
ATOM 830 N N . ASP A 1 104 ? -15.889 -7.754 15.653 1.00 53.94 104 ASP A N 1
ATOM 831 C CA . ASP A 1 104 ? -15.681 -8.376 16.968 1.00 53.94 104 ASP A CA 1
ATOM 832 C C . ASP A 1 104 ? -14.256 -8.250 17.556 1.00 53.94 104 ASP A C 1
ATOM 834 O O . ASP A 1 104 ? -13.793 -9.155 18.251 1.00 53.94 104 ASP A O 1
ATOM 838 N N . GLY A 1 105 ? -13.538 -7.154 17.270 1.00 51.78 105 GLY A N 1
ATOM 839 C CA . GLY A 1 105 ? -12.214 -6.884 17.861 1.00 51.78 105 GLY A CA 1
ATOM 840 C C . GLY A 1 105 ? -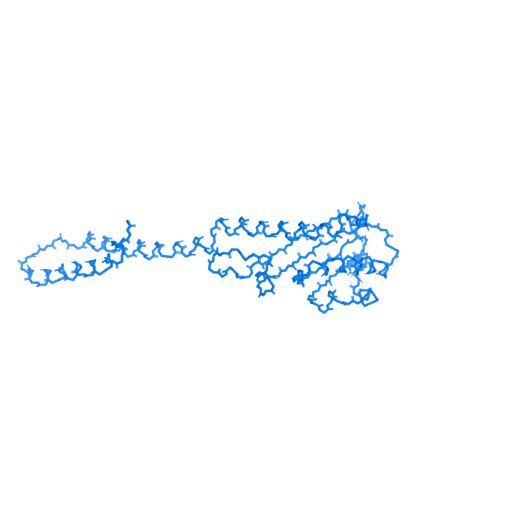11.100 -7.842 17.413 1.00 51.78 105 GLY A C 1
ATOM 841 O O . GLY A 1 105 ? -10.001 -7.824 17.964 1.00 51.78 105 GLY A O 1
ATOM 842 N N . LYS A 1 106 ? -11.359 -8.689 16.409 1.00 55.78 106 LYS A N 1
ATOM 843 C CA . LYS A 1 106 ? -10.373 -9.610 15.840 1.00 55.78 106 LYS A CA 1
ATOM 844 C C . LYS A 1 106 ? -9.798 -9.030 14.565 1.00 55.78 106 LYS A C 1
ATOM 846 O O . LYS A 1 106 ? -10.546 -8.577 13.700 1.00 55.78 106 LYS A O 1
ATOM 851 N N . VAL A 1 107 ? -8.476 -9.076 14.443 1.00 56.72 107 VAL A N 1
ATOM 852 C CA . VAL A 1 107 ? -7.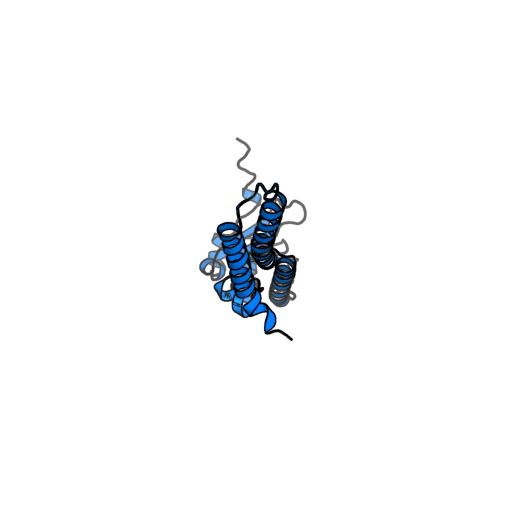830 -8.736 13.180 1.00 56.72 107 VAL A CA 1
ATOM 853 C C . VAL A 1 107 ? -8.100 -9.836 12.165 1.00 56.72 107 VAL A C 1
ATOM 855 O O . VAL A 1 107 ? -7.820 -11.000 12.466 1.00 56.72 107 VAL A O 1
ATOM 858 N N . PRO A 1 108 ? -8.670 -9.479 11.001 1.00 59.81 108 PRO A N 1
ATOM 859 C CA . PRO A 1 108 ? -8.952 -10.447 9.965 1.00 59.81 108 PRO A CA 1
ATOM 860 C C . PRO A 1 108 ? -7.653 -11.082 9.472 1.00 59.81 108 PRO A C 1
ATOM 862 O O . PRO A 1 108 ? -6.645 -10.411 9.243 1.00 59.81 108 PRO A O 1
ATOM 865 N N . THR A 1 109 ? -7.687 -12.397 9.319 1.00 59.31 109 THR A N 1
ATOM 866 C CA . THR A 1 109 ? -6.645 -13.154 8.621 1.00 59.31 109 THR A CA 1
ATOM 867 C C . THR A 1 109 ? -6.610 -12.767 7.141 1.00 59.31 109 THR A C 1
ATOM 869 O O . THR A 1 109 ? -7.588 -12.245 6.612 1.00 59.31 109 THR A O 1
ATOM 872 N N . LEU A 1 110 ? -5.502 -13.048 6.443 1.00 58.09 110 LEU A N 1
ATOM 873 C CA . LEU A 1 110 ? -5.334 -12.729 5.014 1.00 58.09 110 LEU A CA 1
ATOM 874 C C . LEU A 1 110 ? -6.496 -13.186 4.116 1.00 58.09 110 LEU A C 1
ATOM 876 O O . LEU A 1 110 ? -6.834 -12.504 3.151 1.00 58.09 110 LEU A O 1
ATOM 880 N N . ASP A 1 111 ? -7.146 -14.296 4.464 1.00 59.88 111 ASP A N 1
ATOM 881 C CA . ASP A 1 111 ? -8.312 -14.809 3.745 1.00 59.88 111 ASP A CA 1
ATOM 882 C C . ASP A 1 111 ? -9.597 -14.002 3.999 1.00 59.88 111 ASP A C 1
ATOM 884 O O . ASP A 1 111 ? -10.446 -13.909 3.114 1.00 59.88 111 ASP A O 1
ATOM 888 N N . GLU A 1 112 ? -9.729 -13.376 5.170 1.00 60.69 112 GLU A N 1
ATOM 889 C CA . GLU A 1 112 ? -10.872 -12.539 5.564 1.00 60.69 112 GLU A CA 1
ATOM 890 C C . GLU A 1 112 ? -10.771 -11.102 5.012 1.00 60.69 112 GLU A C 1
ATOM 892 O O . GLU A 1 112 ? -11.772 -10.388 4.969 1.00 60.69 112 GLU A O 1
ATOM 897 N N . LEU A 1 113 ? -9.592 -10.681 4.530 1.00 60.28 113 LEU A N 1
ATOM 898 C CA . LEU A 1 113 ? -9.355 -9.341 3.963 1.00 60.28 113 LEU A CA 1
ATOM 899 C C . LEU A 1 113 ? -10.113 -9.073 2.665 1.00 60.28 113 LEU A C 1
ATOM 901 O O . LEU A 1 113 ? -10.368 -7.913 2.342 1.00 60.28 113 LEU A O 1
ATOM 905 N N . LYS A 1 114 ? -10.462 -10.131 1.925 1.00 58.00 114 LYS A N 1
ATOM 906 C CA . LYS A 1 114 ? -11.067 -10.041 0.586 1.00 58.00 114 LYS A CA 1
ATOM 907 C C . LYS A 1 114 ? -12.367 -9.237 0.557 1.00 58.00 114 LYS A C 1
ATOM 909 O O . LYS A 1 114 ? -12.662 -8.638 -0.471 1.00 58.00 114 LYS A O 1
ATOM 914 N N . ASP A 1 115 ? -13.073 -9.158 1.686 1.00 56.03 115 ASP A N 1
ATOM 915 C CA . ASP A 1 115 ? -14.390 -8.525 1.764 1.00 56.03 115 ASP A CA 1
ATOM 916 C C . ASP A 1 115 ? -14.428 -7.241 2.624 1.00 56.03 115 ASP A C 1
ATOM 918 O O . ASP A 1 115 ? -15.466 -6.575 2.664 1.00 56.03 115 ASP A O 1
ATOM 922 N N . SER A 1 116 ? -13.348 -6.868 3.332 1.00 56.81 116 SER A N 1
ATOM 923 C CA . SER A 1 116 ? -13.410 -5.783 4.338 1.00 56.81 116 SER A CA 1
ATOM 924 C C . SER A 1 116 ? -12.212 -4.836 4.438 1.00 56.81 116 SER A C 1
ATOM 926 O O . SER A 1 116 ? -12.230 -3.951 5.301 1.00 56.81 116 SER A O 1
ATOM 928 N N . THR A 1 117 ? -11.183 -4.993 3.604 1.00 66.31 117 THR A N 1
ATOM 929 C CA . THR A 1 117 ? -9.942 -4.215 3.729 1.00 66.31 117 THR A CA 1
ATOM 930 C C . THR A 1 117 ? -9.517 -3.621 2.396 1.00 66.31 117 THR A C 1
ATOM 932 O O . THR A 1 117 ? -9.388 -4.333 1.406 1.00 66.31 117 THR A O 1
ATOM 935 N N . ASN A 1 118 ? -9.240 -2.316 2.398 1.00 77.19 118 ASN A N 1
ATOM 936 C CA . ASN A 1 118 ? -8.629 -1.640 1.259 1.00 77.19 118 ASN A CA 1
ATOM 937 C C . ASN A 1 118 ? -7.110 -1.653 1.446 1.00 77.19 118 ASN A C 1
ATOM 939 O O . ASN A 1 118 ? -6.600 -1.101 2.427 1.00 77.19 118 ASN A O 1
ATOM 943 N N . ILE A 1 119 ? -6.408 -2.311 0.522 1.00 84.81 119 ILE A N 1
ATOM 944 C CA . ILE A 1 119 ? -4.945 -2.326 0.470 1.00 84.81 119 ILE A CA 1
ATOM 945 C C . ILE A 1 119 ? -4.505 -1.256 -0.527 1.00 84.81 119 ILE A C 1
ATOM 947 O O . ILE A 1 119 ? -4.876 -1.314 -1.700 1.00 84.81 119 ILE A O 1
ATOM 951 N N . HIS A 1 120 ? -3.723 -0.301 -0.043 1.00 88.62 120 HIS A N 1
ATOM 952 C CA . HIS A 1 120 ? -3.089 0.744 -0.831 1.00 88.62 120 HIS A CA 1
ATOM 953 C C . HIS A 1 120 ? -1.592 0.441 -0.897 1.00 88.62 120 HIS A C 1
ATOM 955 O O . HIS A 1 120 ? -0.984 0.088 0.117 1.00 88.62 120 HIS A O 1
ATOM 961 N N . VAL A 1 121 ? -1.005 0.527 -2.084 1.00 90.38 121 VAL A N 1
ATOM 962 C CA . VAL A 1 121 ? 0.404 0.183 -2.299 1.00 90.38 121 VAL A CA 1
ATOM 963 C C . VAL A 1 121 ? 1.079 1.319 -3.041 1.00 90.38 121 VAL A C 1
ATOM 965 O O . VAL A 1 121 ? 0.635 1.676 -4.126 1.00 90.38 121 VAL A O 1
ATOM 968 N N . ASN A 1 122 ? 2.178 1.819 -2.493 1.00 91.69 122 ASN A N 1
ATOM 969 C CA . ASN A 1 122 ? 3.042 2.765 -3.180 1.00 91.69 122 ASN A CA 1
ATOM 970 C C . ASN A 1 122 ? 4.277 2.017 -3.667 1.00 91.69 122 ASN A C 1
ATOM 972 O O . ASN A 1 122 ? 4.873 1.237 -2.926 1.00 91.69 122 ASN A O 1
ATOM 976 N N . VAL A 1 123 ? 4.660 2.234 -4.917 1.00 90.44 123 VAL A N 1
ATOM 977 C CA . VAL A 1 123 ? 5.835 1.601 -5.512 1.00 90.44 123 VAL A CA 1
ATOM 978 C C . VAL A 1 123 ? 6.735 2.675 -6.090 1.00 90.44 123 VAL A C 1
ATOM 980 O O . VAL A 1 123 ? 6.375 3.354 -7.051 1.00 90.44 123 VAL A O 1
ATOM 983 N N . THR A 1 124 ? 7.940 2.783 -5.544 1.00 90.50 124 THR A N 1
ATOM 984 C CA . THR A 1 124 ? 8.964 3.686 -6.062 1.00 90.50 124 THR A CA 1
ATOM 985 C C . THR A 1 124 ? 9.880 2.915 -6.998 1.00 90.50 124 THR A C 1
ATOM 987 O O . THR A 1 124 ? 10.548 1.955 -6.606 1.00 90.50 124 THR A O 1
ATOM 990 N N . LEU A 1 125 ? 9.921 3.343 -8.251 1.00 89.38 125 LEU A N 1
ATOM 991 C CA . LEU A 1 125 ? 10.785 2.829 -9.299 1.00 89.38 125 LEU A CA 1
ATOM 992 C C . LEU A 1 125 ? 12.021 3.710 -9.454 1.00 89.38 125 LEU A C 1
ATOM 994 O O . LEU A 1 125 ? 12.003 4.911 -9.189 1.00 89.38 125 LEU A O 1
ATOM 998 N N . ARG A 1 126 ? 13.113 3.103 -9.914 1.00 86.56 126 ARG A N 1
ATOM 999 C CA . ARG A 1 126 ? 14.319 3.833 -10.303 1.00 86.56 126 ARG A CA 1
ATOM 1000 C C . ARG A 1 126 ? 14.006 4.788 -11.451 1.00 86.56 126 ARG A C 1
ATOM 1002 O O . ARG A 1 126 ? 13.265 4.434 -12.363 1.00 86.56 126 ARG A O 1
ATOM 1009 N N . SER A 1 127 ? 14.639 5.958 -11.442 1.00 80.69 127 SER A N 1
ATOM 1010 C CA . SER A 1 127 ? 14.595 6.883 -12.573 1.00 80.69 127 SER A CA 1
ATOM 1011 C C . SER A 1 127 ? 15.323 6.328 -13.802 1.00 80.69 127 SER A C 1
ATOM 1013 O O . SER A 1 127 ? 16.183 5.452 -13.695 1.00 80.69 127 SER A O 1
ATOM 1015 N N . GLY A 1 128 ? 14.996 6.866 -14.981 1.00 80.75 128 GLY A N 1
ATOM 1016 C CA . GLY A 1 128 ? 15.667 6.515 -16.240 1.00 80.75 128 GLY A CA 1
ATOM 1017 C C . GLY A 1 128 ? 14.736 6.186 -17.405 1.00 80.75 128 GLY A C 1
ATOM 1018 O O . GLY A 1 128 ? 15.224 5.966 -18.509 1.00 80.75 128 GLY A O 1
ATOM 1019 N N . TYR A 1 129 ? 13.421 6.183 -17.185 1.00 86.81 129 TYR A N 1
ATOM 1020 C CA . TYR A 1 129 ? 12.439 5.974 -18.249 1.00 86.81 129 TYR A CA 1
ATOM 1021 C C . TYR A 1 129 ? 12.468 7.123 -19.262 1.00 86.81 129 TYR A C 1
ATOM 1023 O O . TYR A 1 129 ? 12.440 8.294 -18.885 1.00 86.81 129 TYR A O 1
ATOM 1031 N N . ALA A 1 130 ? 12.499 6.801 -20.556 1.00 85.69 130 ALA A N 1
ATOM 1032 C CA . ALA A 1 130 ? 12.570 7.807 -21.614 1.00 85.69 130 ALA A CA 1
ATOM 1033 C C . ALA A 1 130 ? 11.215 8.472 -21.900 1.00 85.69 130 ALA A C 1
ATOM 1035 O O . ALA A 1 130 ? 11.166 9.571 -22.451 1.00 85.69 130 ALA A O 1
ATOM 1036 N N . ASN A 1 131 ? 10.106 7.792 -21.597 1.00 88.31 131 ASN A N 1
ATOM 1037 C CA . ASN A 1 131 ? 8.750 8.271 -21.853 1.00 88.31 131 ASN A CA 1
ATOM 1038 C C . ASN A 1 131 ? 7.709 7.524 -20.999 1.00 88.31 131 ASN A C 1
ATOM 1040 O O . ASN A 1 131 ? 7.986 6.474 -20.417 1.00 88.31 131 ASN A O 1
ATOM 1044 N N . ALA A 1 132 ? 6.479 8.047 -21.002 1.00 90.38 132 ALA A N 1
ATOM 1045 C CA . ALA A 1 132 ? 5.338 7.479 -20.287 1.00 90.38 132 ALA A CA 1
ATOM 1046 C C . ALA A 1 132 ? 5.028 6.019 -20.664 1.00 90.38 132 ALA A C 1
ATOM 1048 O O . ALA A 1 132 ? 4.601 5.247 -19.810 1.00 90.38 132 ALA A O 1
ATOM 1049 N N . GLN A 1 133 ? 5.258 5.613 -21.918 1.00 92.88 133 GLN A N 1
ATOM 1050 C CA . GLN A 1 133 ? 4.987 4.247 -22.374 1.00 92.88 133 GLN A CA 1
ATOM 1051 C C . GLN A 1 133 ? 5.951 3.238 -21.737 1.00 92.88 133 GLN A C 1
ATOM 1053 O O . GLN A 1 133 ? 5.540 2.152 -21.326 1.00 92.88 133 GLN A O 1
ATOM 1058 N N . GLU A 1 134 ? 7.232 3.593 -21.646 1.00 92.19 134 GLU A N 1
ATOM 1059 C CA . GLU A 1 134 ? 8.251 2.761 -21.006 1.00 92.19 134 GLU A CA 1
ATOM 1060 C C . GLU A 1 134 ? 7.960 2.601 -19.508 1.00 92.19 134 GLU A C 1
ATOM 1062 O O . GLU A 1 134 ? 7.916 1.478 -19.002 1.00 92.19 134 GLU A O 1
ATOM 1067 N N . PHE A 1 135 ? 7.639 3.709 -18.832 1.00 92.38 135 PHE A N 1
ATOM 1068 C CA . PHE A 1 135 ? 7.236 3.705 -17.425 1.00 92.38 135 PHE A CA 1
ATOM 1069 C C . PHE A 1 135 ? 5.969 2.870 -17.182 1.00 92.38 135 PHE A C 1
ATOM 1071 O O . PHE A 1 135 ? 5.950 1.995 -16.316 1.00 92.38 135 PHE A O 1
ATOM 1078 N N . ALA A 1 136 ? 4.922 3.061 -17.990 1.00 94.69 136 ALA A N 1
ATOM 1079 C CA . ALA A 1 136 ? 3.681 2.297 -17.886 1.00 94.69 136 ALA A CA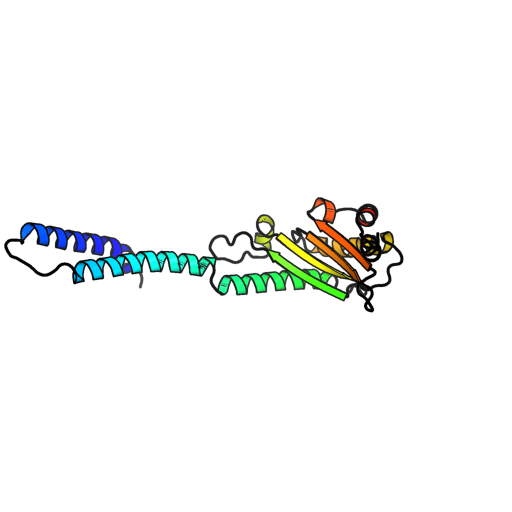 1
ATOM 1080 C C . ALA A 1 136 ? 3.886 0.794 -18.129 1.00 94.69 136 ALA A C 1
ATOM 1082 O O . ALA A 1 136 ? 3.226 -0.033 -17.497 1.00 94.69 136 ALA A O 1
ATOM 1083 N N . THR A 1 137 ? 4.819 0.427 -19.012 1.00 94.81 137 THR A N 1
ATOM 1084 C CA . THR A 1 137 ? 5.186 -0.975 -19.258 1.00 94.81 137 THR A CA 1
ATOM 1085 C C . THR A 1 137 ? 5.841 -1.599 -18.025 1.00 94.81 137 THR A C 1
ATOM 1087 O O . THR A 1 137 ? 5.479 -2.715 -17.644 1.00 94.81 137 THR A O 1
ATOM 1090 N N . ALA A 1 138 ? 6.742 -0.874 -17.356 1.00 93.00 138 ALA A N 1
ATOM 1091 C CA . ALA A 1 138 ? 7.341 -1.320 -16.099 1.00 93.00 138 ALA A CA 1
ATOM 1092 C C . ALA A 1 138 ? 6.289 -1.467 -14.983 1.00 93.00 138 ALA A C 1
ATOM 1094 O O . ALA A 1 138 ? 6.206 -2.522 -14.347 1.00 93.00 138 ALA A O 1
ATOM 1095 N N . CYS A 1 139 ? 5.414 -0.467 -14.816 1.00 94.06 139 CYS A N 1
ATOM 1096 C CA . CYS A 1 139 ? 4.310 -0.508 -13.850 1.00 94.06 139 CYS A CA 1
ATOM 1097 C C . CYS A 1 139 ? 3.387 -1.710 -14.099 1.00 94.06 139 CYS A C 1
ATOM 1099 O O . CYS A 1 139 ? 3.049 -2.450 -13.174 1.00 94.06 139 CYS A O 1
ATOM 1101 N N . ARG A 1 140 ? 3.028 -1.972 -15.365 1.00 95.31 140 ARG A N 1
ATOM 1102 C CA . ARG A 1 140 ? 2.217 -3.133 -15.761 1.00 95.31 140 ARG A CA 1
ATOM 1103 C C . ARG A 1 140 ? 2.873 -4.451 -15.356 1.00 95.31 140 ARG A C 1
ATOM 1105 O O . ARG A 1 140 ? 2.203 -5.308 -14.785 1.00 95.31 140 ARG A O 1
ATOM 1112 N N . GLY A 1 141 ? 4.177 -4.596 -15.597 1.00 93.12 141 GLY A N 1
ATOM 1113 C CA . GLY A 1 141 ? 4.934 -5.787 -15.208 1.00 93.12 141 GLY A CA 1
ATOM 1114 C C . GLY A 1 141 ? 4.917 -6.045 -13.698 1.00 93.12 141 GLY A C 1
ATOM 1115 O O . GLY A 1 141 ? 4.833 -7.197 -13.266 1.00 93.12 141 GLY A O 1
ATOM 1116 N N . ILE A 1 142 ? 4.938 -4.987 -12.886 1.00 93.56 142 ILE A N 1
ATOM 1117 C CA . ILE A 1 142 ? 4.833 -5.087 -11.423 1.00 93.56 142 ILE A CA 1
ATOM 1118 C C . ILE A 1 142 ? 3.417 -5.456 -10.996 1.00 93.56 142 ILE A C 1
ATOM 1120 O O . ILE A 1 142 ? 3.237 -6.371 -10.195 1.00 93.56 142 ILE A O 1
ATOM 1124 N N . LEU A 1 143 ? 2.403 -4.817 -11.574 1.00 93.88 143 LEU A N 1
ATOM 1125 C CA . LEU A 1 143 ? 1.013 -5.162 -11.294 1.00 93.88 143 LEU A CA 1
ATOM 1126 C C . LEU A 1 143 ? 0.705 -6.625 -11.657 1.00 93.88 143 LEU A C 1
ATOM 1128 O O . LEU A 1 143 ? -0.008 -7.300 -10.920 1.00 93.88 143 LEU A O 1
ATOM 1132 N N . ASP A 1 144 ? 1.277 -7.153 -12.742 1.00 93.25 144 ASP A N 1
ATOM 1133 C CA . ASP A 1 144 ? 1.120 -8.561 -13.136 1.00 93.25 144 ASP A CA 1
ATOM 1134 C C . ASP A 1 144 ? 1.789 -9.520 -12.140 1.00 93.25 144 ASP A C 1
ATOM 1136 O O . ASP A 1 144 ? 1.307 -10.631 -11.905 1.00 93.25 144 ASP A O 1
ATOM 1140 N N . ARG A 1 145 ? 2.893 -9.096 -11.513 1.00 92.25 145 ARG A N 1
ATOM 1141 C CA . ARG A 1 145 ? 3.525 -9.823 -10.404 1.00 92.25 145 ARG A CA 1
ATOM 1142 C C . ARG A 1 145 ? 2.646 -9.778 -9.155 1.00 92.25 145 ARG A C 1
ATOM 1144 O O . ARG A 1 145 ? 2.393 -10.825 -8.563 1.00 92.25 145 ARG A O 1
ATOM 1151 N N . PHE A 1 146 ? 2.109 -8.613 -8.800 1.00 90.81 146 PHE A N 1
ATOM 1152 C CA . PHE A 1 146 ? 1.192 -8.466 -7.669 1.00 90.81 146 PHE A CA 1
ATOM 1153 C C . PHE A 1 146 ? -0.089 -9.286 -7.835 1.00 90.81 146 PHE A C 1
ATOM 1155 O O . PHE A 1 146 ? -0.524 -9.922 -6.878 1.00 90.81 146 PHE A O 1
ATOM 1162 N N . GLN A 1 147 ? -0.648 -9.383 -9.044 1.00 87.81 147 GLN A N 1
ATOM 1163 C CA . GLN A 1 147 ? -1.829 -10.211 -9.314 1.00 87.81 147 GLN A CA 1
ATOM 1164 C C . GLN A 1 147 ? -1.636 -11.693 -8.946 1.00 87.81 147 GLN A C 1
ATOM 1166 O O . GLN A 1 147 ? -2.603 -12.354 -8.570 1.00 87.81 147 GLN A O 1
ATOM 1171 N N . LYS A 1 148 ? -0.401 -12.218 -8.972 1.00 87.75 148 LYS A N 1
ATOM 1172 C CA . LYS A 1 148 ? -0.103 -13.607 -8.570 1.00 87.75 148 LYS A CA 1
ATOM 1173 C C . LYS A 1 148 ? -0.338 -13.872 -7.083 1.00 87.75 148 LYS A C 1
ATOM 1175 O O . LYS A 1 148 ? -0.519 -15.024 -6.703 1.00 87.75 148 LYS A O 1
ATOM 1180 N N . THR A 1 149 ? -0.341 -12.829 -6.253 1.00 84.62 149 THR A N 1
ATOM 1181 C CA . THR A 1 149 ? -0.610 -12.944 -4.810 1.00 84.62 149 THR A CA 1
ATOM 1182 C C . THR A 1 149 ? -2.093 -13.165 -4.503 1.00 84.62 149 THR A C 1
ATOM 1184 O O . THR A 1 149 ? -2.426 -13.688 -3.445 1.00 84.62 149 THR A O 1
ATOM 1187 N N . GLY A 1 150 ? -2.998 -12.787 -5.418 1.00 83.50 150 GLY A N 1
ATOM 1188 C CA . GLY A 1 150 ? -4.443 -12.846 -5.185 1.00 83.50 150 GLY A CA 1
ATOM 1189 C C . GLY A 1 150 ? -4.953 -11.865 -4.120 1.00 83.50 150 GLY A C 1
ATOM 1190 O O . GLY A 1 150 ? -6.068 -12.045 -3.625 1.00 83.50 150 GLY A O 1
ATOM 1191 N N . LEU A 1 151 ? -4.150 -10.860 -3.755 1.00 83.81 151 LEU A N 1
ATOM 1192 C CA . LEU A 1 151 ? -4.525 -9.824 -2.796 1.00 83.81 151 LEU A CA 1
ATOM 1193 C C . LEU A 1 151 ? -5.538 -8.832 -3.404 1.00 83.81 151 LEU A C 1
ATOM 1195 O O . LEU A 1 151 ? -5.408 -8.466 -4.576 1.00 83.81 151 LEU A O 1
ATOM 1199 N N . PRO A 1 152 ? -6.528 -8.366 -2.621 1.00 81.56 152 PRO A N 1
ATOM 1200 C CA . PRO A 1 152 ? -7.525 -7.388 -3.059 1.00 81.56 152 PRO A CA 1
ATOM 1201 C C . PRO A 1 152 ? -6.941 -5.963 -3.033 1.00 81.56 152 PRO A C 1
ATOM 1203 O O . PRO A 1 152 ? -7.209 -5.177 -2.124 1.00 81.56 152 PRO A O 1
ATOM 1206 N N . LEU A 1 153 ? -6.093 -5.633 -4.008 1.00 86.06 153 LEU A N 1
ATOM 1207 C CA . LEU A 1 153 ? -5.501 -4.296 -4.107 1.00 86.06 153 LEU A CA 1
ATOM 1208 C C . LEU A 1 153 ? -6.575 -3.263 -4.467 1.00 86.06 153 LEU A C 1
ATOM 1210 O O . LEU A 1 153 ? -7.235 -3.382 -5.497 1.00 86.06 153 LEU A O 1
ATOM 1214 N N . PHE A 1 154 ? -6.740 -2.250 -3.618 1.00 87.06 154 PHE A N 1
ATOM 1215 C CA . PHE A 1 154 ? -7.713 -1.182 -3.825 1.00 87.06 154 PHE A CA 1
ATOM 1216 C C . PHE A 1 154 ? -7.116 -0.019 -4.617 1.00 87.06 154 PHE A C 1
ATOM 1218 O O . PHE A 1 154 ? -7.764 0.477 -5.538 1.00 87.06 154 PHE A O 1
ATOM 1225 N N . SER A 1 155 ? -5.893 0.404 -4.292 1.00 90.56 155 SER A N 1
ATOM 1226 C CA . SER A 1 155 ? -5.132 1.344 -5.118 1.00 90.56 155 SER A CA 1
ATOM 1227 C C . SER A 1 155 ? -3.660 0.961 -5.186 1.00 90.56 155 SER A C 1
ATOM 1229 O O . SER A 1 155 ? -3.132 0.321 -4.273 1.00 90.56 155 SER A O 1
ATOM 1231 N N . VAL A 1 156 ? -3.022 1.327 -6.294 1.00 92.81 156 VAL A N 1
ATOM 1232 C CA . VAL A 1 156 ? -1.582 1.172 -6.487 1.00 92.81 156 VAL A CA 1
ATOM 1233 C C . VAL A 1 156 ? -1.051 2.422 -7.166 1.00 92.81 156 VAL A C 1
ATOM 1235 O O . VAL A 1 156 ? -1.452 2.713 -8.294 1.00 92.81 156 VAL A O 1
ATOM 1238 N N . ASP A 1 157 ? -0.133 3.101 -6.496 1.00 93.12 157 ASP A N 1
ATOM 1239 C CA . ASP A 1 157 ? 0.454 4.346 -6.967 1.00 93.12 157 ASP A CA 1
ATOM 1240 C C . ASP A 1 157 ? 1.940 4.118 -7.258 1.00 93.12 157 ASP A C 1
ATOM 1242 O O . ASP A 1 157 ? 2.678 3.544 -6.451 1.00 93.12 157 ASP A O 1
ATOM 1246 N N . PHE A 1 158 ? 2.370 4.495 -8.460 1.00 93.31 158 PHE A N 1
ATOM 1247 C CA . PHE A 1 158 ? 3.742 4.322 -8.924 1.00 93.31 158 PHE A CA 1
ATOM 1248 C C . PHE A 1 158 ? 4.429 5.663 -9.071 1.00 93.31 158 PHE A C 1
ATOM 1250 O O . PHE A 1 158 ? 3.876 6.583 -9.672 1.00 93.31 158 PHE A O 1
ATOM 1257 N N . TYR A 1 159 ? 5.679 5.709 -8.629 1.00 90.62 159 TYR A N 1
ATOM 1258 C CA . TYR A 1 159 ? 6.496 6.909 -8.643 1.00 90.62 159 TYR A CA 1
ATOM 1259 C C . TYR A 1 159 ? 7.871 6.606 -9.224 1.00 90.62 159 TYR A C 1
ATOM 1261 O O . TYR A 1 159 ? 8.471 5.580 -8.920 1.00 90.62 159 TYR A O 1
ATOM 1269 N N . SER A 1 160 ? 8.396 7.500 -10.053 1.00 89.62 160 SER A N 1
ATOM 1270 C CA . SER A 1 160 ? 9.779 7.455 -10.527 1.00 89.62 160 SER A CA 1
ATOM 1271 C C . SER A 1 160 ? 10.338 8.869 -10.556 1.00 89.62 160 SER A C 1
ATOM 1273 O O . SER A 1 160 ? 10.213 9.558 -11.570 1.00 89.62 160 SER A O 1
ATOM 1275 N N . TYR A 1 161 ? 10.995 9.280 -9.475 1.00 81.00 161 TYR A N 1
ATOM 1276 C CA . TYR A 1 161 ? 11.625 10.595 -9.367 1.00 81.00 161 TYR A CA 1
ATOM 1277 C C . TYR A 1 161 ? 13.110 10.540 -9.691 1.00 81.00 161 TYR A C 1
ATOM 1279 O O . TYR A 1 161 ? 13.809 9.584 -9.348 1.00 81.00 161 TYR A O 1
ATOM 1287 N N . ASN A 1 162 ? 13.620 11.594 -10.325 1.00 68.88 162 ASN A N 1
ATOM 1288 C CA . ASN A 1 162 ? 15.055 11.754 -10.472 1.00 68.88 162 ASN A CA 1
ATOM 1289 C C . ASN A 1 162 ? 15.676 12.227 -9.144 1.00 68.88 162 ASN A C 1
ATOM 1291 O O . ASN A 1 162 ? 15.302 13.274 -8.616 1.00 68.88 162 ASN A O 1
ATOM 1295 N N . ASN A 1 163 ? 16.644 11.462 -8.626 1.00 58.38 163 ASN A N 1
ATOM 1296 C CA . ASN A 1 163 ? 17.238 11.612 -7.286 1.00 58.38 163 ASN A CA 1
ATOM 1297 C C . ASN A 1 163 ? 17.903 12.973 -6.991 1.00 58.38 163 ASN A C 1
ATOM 1299 O O . ASN A 1 163 ? 18.372 13.172 -5.872 1.00 58.38 163 ASN A O 1
ATOM 1303 N N . SER A 1 164 ? 18.034 13.873 -7.970 1.00 59.56 164 SER A N 1
ATOM 1304 C CA . SER A 1 164 ? 18.678 15.173 -7.767 1.00 59.56 164 SER A CA 1
ATOM 1305 C C . SER A 1 164 ? 17.719 16.282 -7.346 1.00 59.56 164 SER A C 1
ATOM 1307 O O . SER A 1 164 ? 18.168 17.153 -6.612 1.00 59.56 164 SER A O 1
ATOM 1309 N N . ASP A 1 165 ? 16.442 16.258 -7.756 1.00 56.97 165 ASP A N 1
ATOM 1310 C CA . ASP A 1 165 ? 15.565 17.430 -7.583 1.00 56.97 165 ASP A CA 1
ATOM 1311 C C . ASP A 1 165 ? 14.065 17.135 -7.362 1.00 56.97 165 ASP A C 1
ATOM 1313 O O . ASP A 1 165 ? 13.322 18.093 -7.196 1.00 56.97 165 ASP A O 1
ATOM 1317 N N . GLU A 1 166 ? 13.583 15.878 -7.385 1.00 61.75 166 GLU A N 1
ATOM 1318 C CA . GLU A 1 166 ? 12.142 15.494 -7.260 1.00 61.75 166 GLU A CA 1
ATOM 1319 C C . GLU A 1 166 ? 11.163 16.177 -8.253 1.00 61.75 166 GLU A C 1
ATOM 1321 O O . GLU A 1 166 ? 9.989 15.837 -8.317 1.00 61.75 166 GLU A O 1
ATOM 1326 N N . THR A 1 167 ? 11.650 17.083 -9.101 1.00 59.09 167 THR A N 1
ATOM 1327 C CA . THR A 1 167 ? 10.871 17.961 -9.990 1.00 59.09 167 THR A CA 1
ATOM 1328 C C . THR A 1 167 ? 10.631 17.391 -11.383 1.00 59.09 167 THR A C 1
ATOM 1330 O O . THR A 1 167 ? 9.940 17.994 -12.196 1.00 59.09 167 THR A O 1
ATOM 1333 N N . SER A 1 168 ? 11.219 16.238 -11.700 1.00 71.75 168 SER A N 1
ATOM 1334 C CA . SER A 1 168 ? 11.003 15.552 -12.971 1.00 71.75 168 SER A CA 1
ATOM 1335 C C . SER A 1 168 ? 10.915 14.054 -12.737 1.00 71.75 168 SER A C 1
ATOM 1337 O O . SER A 1 168 ? 11.757 13.446 -12.064 1.00 71.75 168 SER A O 1
ATOM 1339 N N . GLY A 1 169 ? 9.859 13.461 -13.278 1.00 84.56 169 GLY A N 1
ATOM 1340 C CA . GLY A 1 169 ? 9.522 12.081 -13.005 1.00 84.56 169 GLY A CA 1
ATOM 1341 C C . GLY A 1 169 ? 8.205 11.676 -13.633 1.00 84.56 169 GLY A C 1
ATOM 1342 O O . GLY A 1 169 ? 7.527 12.480 -14.275 1.00 84.56 169 GLY A O 1
ATOM 1343 N N . PHE A 1 170 ? 7.867 10.411 -13.431 1.00 89.31 170 PHE A N 1
ATOM 1344 C CA . PHE A 1 170 ? 6.592 9.855 -13.845 1.00 89.31 170 PHE A CA 1
ATOM 1345 C C . PHE A 1 170 ? 5.818 9.378 -12.631 1.00 89.31 170 PHE A C 1
ATOM 1347 O O . PHE A 1 170 ? 6.378 8.729 -11.743 1.00 89.31 170 PHE A O 1
ATOM 1354 N N . GLU A 1 171 ? 4.528 9.670 -12.647 1.00 91.88 171 GLU A N 1
ATOM 1355 C CA . GLU A 1 171 ? 3.577 9.227 -11.643 1.00 91.88 171 GLU A CA 1
ATOM 1356 C C . GLU A 1 171 ? 2.424 8.502 -12.323 1.00 91.88 171 GLU A C 1
ATOM 1358 O O . GLU A 1 171 ? 1.984 8.866 -13.418 1.00 91.88 171 GLU A O 1
ATOM 1363 N N . LEU A 1 172 ? 1.938 7.442 -11.691 1.00 93.31 172 LEU A N 1
ATOM 1364 C CA . LEU A 1 172 ? 0.769 6.714 -12.156 1.00 93.31 172 LEU A CA 1
ATOM 1365 C C . LEU A 1 172 ? -0.058 6.272 -10.960 1.00 93.31 172 LEU A C 1
ATOM 1367 O O . LEU A 1 172 ? 0.296 5.318 -10.272 1.00 93.31 172 LEU A O 1
ATOM 1371 N N . GLU A 1 173 ? -1.193 6.935 -10.781 1.00 94.00 173 GLU A N 1
ATOM 1372 C CA . GLU A 1 173 ? -2.167 6.608 -9.746 1.00 94.00 173 GLU A CA 1
ATOM 1373 C C . GLU A 1 173 ? -3.279 5.722 -10.315 1.00 94.00 173 GLU A C 1
ATOM 1375 O O . GLU A 1 173 ? -3.935 6.047 -11.326 1.00 94.00 173 GLU A O 1
ATOM 1380 N N . LEU A 1 174 ? -3.496 4.579 -9.665 1.00 93.25 174 LEU A N 1
ATOM 1381 C CA . LEU A 1 174 ? -4.493 3.596 -10.075 1.00 93.25 174 LEU A CA 1
ATOM 1382 C C . LEU A 1 174 ? -5.437 3.289 -8.930 1.00 93.25 174 LEU A C 1
ATOM 1384 O O . LEU A 1 174 ? -5.042 2.747 -7.903 1.00 93.25 174 LEU A O 1
ATOM 1388 N N . ALA A 1 175 ? -6.720 3.545 -9.164 1.00 90.75 175 ALA A N 1
ATOM 1389 C CA . ALA A 1 175 ? -7.776 3.250 -8.211 1.00 90.75 175 ALA A CA 1
ATOM 1390 C C . ALA A 1 175 ? -8.743 2.196 -8.757 1.00 90.75 175 ALA A C 1
ATOM 1392 O O . ALA A 1 175 ? -9.313 2.323 -9.848 1.00 90.75 175 ALA A O 1
ATOM 1393 N N . GLY A 1 176 ? -8.969 1.176 -7.938 1.00 85.75 176 GLY A N 1
ATOM 1394 C CA . GLY A 1 176 ? -9.909 0.097 -8.171 1.00 85.75 176 GLY A CA 1
ATOM 1395 C C . GLY A 1 176 ? -9.466 -0.928 -9.213 1.00 85.75 176 GLY A C 1
ATOM 1396 O O . GLY A 1 176 ? -8.601 -0.712 -10.066 1.00 85.75 176 GLY A O 1
ATOM 1397 N N . ASP A 1 177 ? -10.164 -2.059 -9.177 1.00 85.62 177 ASP A N 1
ATOM 1398 C CA . ASP A 1 177 ? -9.915 -3.238 -10.005 1.00 85.62 177 ASP A CA 1
ATOM 1399 C C . ASP A 1 177 ? -9.829 -2.957 -11.508 1.00 85.62 177 ASP A C 1
ATOM 1401 O O . ASP A 1 177 ? -9.067 -3.613 -12.216 1.00 85.62 177 ASP A O 1
ATOM 1405 N N . LEU A 1 178 ? -10.634 -2.018 -12.015 1.00 86.75 178 LEU A N 1
ATOM 1406 C CA . LEU A 1 178 ? -10.673 -1.705 -13.442 1.00 86.75 178 LEU A CA 1
ATO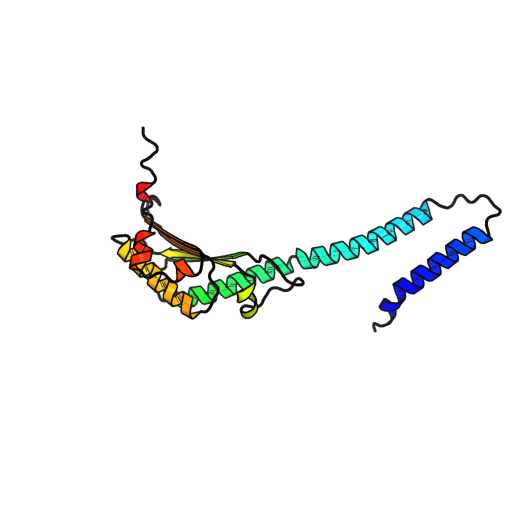M 1407 C C . LEU A 1 178 ? -9.333 -1.128 -13.908 1.00 86.75 178 LEU A C 1
ATOM 1409 O O . LEU A 1 178 ? -8.782 -1.602 -14.898 1.00 86.75 178 LEU A O 1
ATOM 1413 N N . GLN A 1 179 ? -8.815 -0.125 -13.193 1.00 91.31 179 GLN A N 1
ATOM 1414 C CA . GLN A 1 179 ? -7.569 0.550 -13.553 1.00 91.31 179 GLN A CA 1
ATOM 1415 C C . GLN A 1 179 ? -6.367 -0.368 -13.321 1.00 91.31 179 GLN A C 1
ATOM 1417 O O . GLN A 1 179 ? -5.494 -0.478 -14.177 1.00 91.31 179 GLN A O 1
ATOM 1422 N N . ILE A 1 180 ? -6.383 -1.135 -12.228 1.00 90.94 180 ILE A N 1
ATOM 1423 C CA . ILE A 1 180 ? -5.345 -2.123 -11.897 1.00 90.94 180 ILE A CA 1
ATOM 1424 C C . ILE A 1 180 ? -5.241 -3.237 -12.956 1.00 90.94 180 ILE A C 1
ATOM 1426 O O . ILE A 1 180 ? -4.177 -3.841 -13.118 1.00 90.94 180 ILE A O 1
ATOM 1430 N N . LYS A 1 181 ? -6.311 -3.511 -13.713 1.00 92.12 181 LYS A N 1
ATOM 1431 C CA . LYS A 1 181 ? -6.340 -4.516 -14.794 1.00 92.12 181 LYS A CA 1
ATOM 1432 C C . LYS A 1 181 ? -6.122 -3.934 -16.200 1.00 92.12 181 LYS A C 1
ATOM 1434 O O . LYS A 1 181 ? -6.142 -4.698 -17.162 1.00 92.12 181 LYS A O 1
ATOM 1439 N N . MET A 1 182 ? -5.906 -2.624 -16.340 1.00 93.31 182 MET A N 1
ATOM 1440 C CA . MET A 1 182 ? -5.632 -1.991 -17.638 1.00 93.31 182 MET A CA 1
ATOM 1441 C C . MET A 1 182 ? -4.306 -2.463 -18.247 1.00 93.31 182 MET A C 1
ATOM 1443 O O . MET A 1 182 ? -3.330 -2.711 -17.537 1.00 93.31 182 MET A O 1
ATOM 1447 N N . GLY A 1 183 ? -4.253 -2.555 -19.577 1.00 93.75 183 GLY A N 1
ATOM 1448 C CA . GLY A 1 183 ? -3.010 -2.852 -20.299 1.00 93.75 183 GLY A CA 1
ATOM 1449 C C . GLY A 1 183 ? -2.026 -1.676 -20.280 1.00 93.75 183 GLY A C 1
ATOM 1450 O O . GLY A 1 183 ? -2.432 -0.539 -20.053 1.00 93.75 183 GLY A O 1
ATOM 1451 N N . ALA A 1 184 ? -0.744 -1.933 -20.566 1.00 93.31 184 ALA A N 1
ATOM 1452 C CA . ALA A 1 184 ? 0.311 -0.909 -20.548 1.00 93.31 184 ALA A CA 1
ATOM 1453 C C . ALA A 1 184 ? -0.022 0.326 -21.410 1.00 93.31 184 ALA A C 1
ATOM 1455 O O . ALA A 1 184 ? 0.157 1.447 -20.950 1.00 93.31 184 ALA A O 1
ATOM 1456 N N . ASP A 1 185 ? -0.600 0.135 -22.601 1.00 93.81 185 ASP A N 1
ATOM 1457 C CA . ASP A 1 185 ? -0.993 1.242 -23.490 1.00 93.81 185 ASP A CA 1
ATOM 1458 C C . ASP A 1 185 ? -2.055 2.156 -22.863 1.00 93.81 185 ASP A C 1
ATOM 1460 O O . ASP A 1 185 ? -2.034 3.369 -23.040 1.00 93.81 185 ASP A O 1
ATOM 1464 N N . GLN A 1 186 ? -2.996 1.582 -22.109 1.00 93.31 186 GLN A N 1
ATOM 1465 C CA . GLN A 1 186 ? -4.029 2.350 -21.412 1.00 93.31 186 GLN A CA 1
ATOM 1466 C C . GLN A 1 186 ? -3.467 3.043 -20.171 1.00 93.31 186 GLN A C 1
ATOM 1468 O O . GLN A 1 186 ? -3.885 4.153 -19.853 1.00 93.31 186 GLN A O 1
ATOM 1473 N N . LEU A 1 187 ? -2.520 2.397 -19.485 1.00 94.38 187 LEU A N 1
ATOM 1474 C CA . LEU A 1 187 ? -1.812 2.988 -18.355 1.00 94.38 187 LEU A CA 1
ATOM 1475 C C . LEU A 1 187 ? -0.973 4.189 -18.799 1.00 94.38 187 LEU A C 1
ATOM 1477 O O . LEU A 1 187 ? -1.012 5.212 -18.130 1.00 94.38 187 LEU A O 1
ATOM 1481 N N . ALA A 1 188 ? -0.299 4.107 -19.951 1.00 93.31 188 ALA A N 1
ATOM 1482 C CA . ALA A 1 188 ? 0.517 5.190 -20.500 1.00 93.31 188 ALA A CA 1
ATOM 1483 C C . ALA A 1 188 ? -0.274 6.490 -20.712 1.00 93.31 188 ALA A C 1
ATOM 1485 O O . ALA A 1 188 ? 0.266 7.574 -20.517 1.00 93.31 188 ALA A O 1
ATOM 1486 N N . LEU A 1 189 ? -1.568 6.391 -21.041 1.00 92.44 189 LEU A N 1
ATOM 1487 C CA . LEU A 1 189 ? -2.467 7.546 -21.174 1.00 92.44 189 LEU A CA 1
ATOM 1488 C C . LEU A 1 189 ? -2.807 8.221 -19.836 1.00 92.44 189 LEU A C 1
ATOM 1490 O O . LEU A 1 189 ? -3.331 9.331 -19.836 1.00 92.44 189 LEU A O 1
ATOM 1494 N N . LYS A 1 190 ? -2.568 7.538 -18.712 1.00 92.62 190 LYS A N 1
ATOM 1495 C CA . LYS A 1 190 ? -2.817 8.027 -17.349 1.00 92.62 190 LYS A CA 1
ATOM 1496 C C . LYS A 1 190 ? -1.535 8.407 -16.609 1.00 92.62 190 LYS A C 1
ATOM 1498 O O . LYS A 1 190 ? -1.619 8.761 -15.440 1.00 92.62 190 LYS A O 1
ATOM 1503 N N . VAL A 1 191 ? -0.371 8.272 -17.240 1.00 91.88 191 VAL A N 1
ATOM 1504 C CA . VAL A 1 191 ? 0.895 8.667 -16.626 1.00 91.88 191 VAL A CA 1
ATOM 1505 C C . VAL A 1 191 ? 0.978 10.187 -16.613 1.00 91.88 191 VAL A C 1
ATOM 1507 O O . VAL A 1 191 ? 0.810 10.831 -17.649 1.00 91.88 191 VAL A O 1
ATOM 1510 N N . HIS A 1 192 ? 1.277 10.739 -15.446 1.00 88.62 192 HIS A N 1
ATOM 1511 C CA . HIS A 1 192 ? 1.517 12.158 -15.242 1.00 88.62 192 HIS A CA 1
ATOM 1512 C C . HIS A 1 192 ? 3.024 12.428 -15.240 1.00 88.62 192 HIS A C 1
ATOM 1514 O O . HIS A 1 192 ? 3.799 11.640 -14.693 1.00 88.62 192 HIS A O 1
ATOM 1520 N N . ASN A 1 193 ? 3.448 13.515 -15.891 1.00 83.88 193 ASN A N 1
ATOM 1521 C CA . ASN A 1 193 ? 4.831 13.980 -15.847 1.00 83.88 193 ASN A CA 1
ATOM 1522 C C . ASN A 1 193 ? 4.936 15.127 -14.842 1.00 83.88 193 ASN A C 1
ATOM 1524 O O . ASN A 1 193 ? 4.291 16.159 -15.005 1.00 83.88 193 ASN A O 1
ATOM 1528 N N . VAL A 1 194 ? 5.763 14.943 -13.819 1.00 73.62 194 VAL A N 1
ATOM 1529 C CA . VAL A 1 194 ? 5.895 15.885 -12.694 1.00 73.62 194 VAL A CA 1
ATOM 1530 C C . VAL A 1 194 ? 6.513 17.220 -13.131 1.00 73.62 194 VAL A C 1
ATOM 1532 O O . VAL A 1 194 ? 6.289 18.246 -12.497 1.00 73.62 194 VAL A O 1
ATOM 1535 N N . ALA A 1 195 ? 7.242 17.242 -14.253 1.00 64.56 195 ALA A N 1
ATOM 1536 C CA . ALA A 1 195 ? 7.865 18.463 -14.762 1.00 64.56 195 ALA A CA 1
ATOM 1537 C C . ALA A 1 195 ? 6.858 19.506 -15.287 1.00 64.56 195 ALA A C 1
ATOM 1539 O O . ALA A 1 195 ? 7.201 20.686 -15.357 1.00 64.56 195 ALA A O 1
ATOM 1540 N N . ASP A 1 196 ? 5.635 19.099 -15.644 1.00 52.44 196 ASP A N 1
ATOM 1541 C CA . ASP A 1 196 ? 4.660 19.985 -16.293 1.00 52.44 196 ASP A CA 1
ATOM 1542 C C . ASP A 1 196 ? 3.836 20.827 -15.290 1.00 52.44 196 ASP A C 1
ATOM 1544 O O . ASP A 1 196 ? 3.306 21.873 -15.663 1.00 52.44 196 ASP A O 1
ATOM 1548 N N . ASP A 1 197 ? 3.794 20.453 -14.004 1.00 51.62 197 ASP A N 1
ATOM 1549 C CA . ASP A 1 197 ? 2.899 21.067 -12.999 1.00 51.62 197 ASP A CA 1
ATOM 1550 C C . ASP A 1 197 ? 3.433 22.378 -12.377 1.00 51.62 197 ASP A C 1
ATOM 1552 O O . ASP A 1 197 ? 2.709 23.101 -11.691 1.00 51.62 197 ASP A O 1
ATOM 1556 N N . TYR A 1 198 ? 4.698 22.734 -12.635 1.00 47.25 198 TYR A N 1
ATOM 1557 C CA . TYR A 1 198 ? 5.321 23.963 -12.114 1.00 47.25 198 TYR A CA 1
ATOM 1558 C C . TYR A 1 198 ? 5.266 25.159 -13.074 1.00 47.25 198 TYR A C 1
ATOM 1560 O O . TYR A 1 198 ? 5.757 26.234 -12.730 1.00 47.25 198 TYR A O 1
ATOM 1568 N N . THR A 1 199 ? 4.672 25.007 -14.260 1.00 48.28 199 THR A N 1
ATOM 1569 C CA . THR A 1 199 ? 4.652 26.079 -15.275 1.00 48.28 199 THR A CA 1
ATOM 1570 C C . THR A 1 199 ? 3.453 27.032 -15.192 1.00 48.28 199 THR A C 1
ATOM 1572 O O . THR A 1 199 ? 3.453 28.038 -15.891 1.00 48.28 199 THR A O 1
ATOM 1575 N N . ASP A 1 200 ? 2.489 26.799 -14.293 1.00 48.31 200 ASP A N 1
ATOM 1576 C CA . ASP A 1 200 ? 1.218 27.554 -14.240 1.00 48.31 200 ASP A CA 1
ATOM 1577 C C . ASP A 1 200 ? 1.167 28.686 -13.180 1.00 48.31 200 ASP A C 1
ATOM 1579 O O . ASP A 1 200 ? 0.105 29.250 -12.915 1.00 48.31 200 ASP A O 1
ATOM 1583 N N . TYR A 1 201 ? 2.299 29.046 -12.557 1.00 49.72 201 TYR A N 1
ATOM 1584 C CA . TYR A 1 201 ? 2.369 30.118 -11.540 1.00 49.72 201 TYR A CA 1
ATOM 1585 C C . TYR A 1 201 ? 3.148 31.374 -11.966 1.00 49.72 201 TYR A C 1
ATOM 1587 O O . TYR A 1 201 ? 3.386 32.251 -11.132 1.00 49.72 201 TYR A O 1
ATOM 1595 N N . GLU A 1 202 ? 3.525 31.497 -13.239 1.00 43.94 202 GLU A N 1
ATOM 1596 C CA . GLU A 1 202 ? 4.134 32.718 -13.781 1.00 43.94 202 GLU A CA 1
ATOM 1597 C C . GLU A 1 202 ? 3.281 33.302 -14.917 1.00 43.94 202 GLU A C 1
ATOM 1599 O O . GLU A 1 202 ? 3.629 33.157 -16.082 1.00 43.94 202 GLU A O 1
ATOM 1604 N N . ASP A 1 203 ? 2.183 33.984 -14.566 1.00 42.31 203 ASP A N 1
ATOM 1605 C CA . ASP A 1 203 ? 1.532 35.014 -15.401 1.00 42.31 203 ASP A CA 1
ATOM 1606 C C . ASP A 1 203 ? 0.913 36.130 -14.531 1.00 42.31 203 ASP A C 1
ATOM 1608 O O . ASP A 1 203 ? 0.122 35.824 -13.604 1.00 42.31 203 ASP A O 1
#

pLDDT: mean 72.72, std 15.86, range [42.31, 95.31]

Radius of gyration: 30.37 Å; chains: 1; bounding box: 62×58×86 Å

Secondary structure (DSSP, 8-state):
--GGGSSHHHHHHHHHHHHHHHHHHH--S----SHHHHHHHHHHHHHHHHHHHHHHHHHHHSHHHHHHHHHHHHHHHHHHHHHHTT-TTEEEEEEEEEE---GGGPPPPTTGGGGTEEEEEEEEEPS--SSHHHHHHHHHHHHHHHHTTT--EEEEEEEEE-TTTSSSEEEEEEEHHHHHT--HHHHHTTPEEGGGTTSTT--